Protein AF-A0A3N5ZAN4-F1 (afdb_monomer)

Foldseek 3Di:
DDAFDDDADPPPVRNVCRVVVVDDTGDDDLVNLLQVQVCLLVLQFGKDDDDDQFDADPVRDTPDGDDIDGPDGRDHSVVSVVQLVVQLCCCVPRDLVVLCPCLCVDPQSVQKRKGWDWDKDADPVDPQWIKTKIWIKIDGPPDGDIGTGIFIDIDGNDDDDGRSNVVVVVSRVVRVVVVVVVVVVVVVVVVVVVVVPDDD

Solvent-accessible surface area (backbone atoms only — not comparable to full-atom values): 11238 Å² total; per-residue (Å²): 131,78,70,62,41,82,74,85,55,92,49,71,67,58,37,50,25,51,77,71,68,71,57,90,70,65,40,77,35,53,70,57,40,17,48,56,29,38,12,37,80,47,46,10,30,32,64,63,90,76,90,67,63,64,42,61,49,98,87,67,48,76,77,43,70,62,71,96,43,73,77,46,68,85,45,53,48,69,59,14,53,52,50,46,52,54,19,27,41,24,32,73,75,38,90,43,21,76,56,50,59,63,29,80,74,34,90,58,50,47,51,41,52,53,26,33,50,76,47,76,48,72,46,87,90,43,84,60,29,31,40,30,33,22,30,20,34,38,31,39,72,92,57,89,53,73,46,53,41,42,33,77,34,81,28,51,91,56,85,71,88,49,19,49,48,55,46,48,51,51,52,45,54,53,51,48,55,52,54,52,52,53,50,52,52,52,51,55,52,53,54,54,52,58,66,74,65,62,80,132

Radius of gyration: 20.9 Å; Cα contacts (8 Å, |Δi|>4): 290; chains: 1; bounding box: 50×39×76 Å

Sequence (200 aa):
MTSSCFSSTDKTFQLAEAASGFNRETTITPMHGALISAAIVNKGGLVEPTVIQQIRDEKGKIVYRNEPKVIGHVVTEDTSRALYTMMRATVSSGTSRKAFRGANRDKILSQLDIGSKTGSIGSRKIRNVRYDWFVGFAEEKNGDEKLAVSVVVAHEKFIGKKAGLYARDAIKQYFQHHFDQKQVEMQTRNISKRKNQKPV

Secondary structure (DSSP, 8-state):
-PPPB----SSHHHHHHHHHT-SSS-B--HHHHHHHHHHHHTTTEEEPP----EEE-TTS-EEEE----EEEESS-HHHHHHHHHHHHHHHHTSTTTTTTTTGGGSTTGGGEEEEEEEEEEE-SSSTT-EEEEEEEEEEETTSS-EEEEEEEEEE-SS--S-HHHHHHHHHHHHHHHHHHHHHHHHHHHHHHHHHTT---

pLDDT: mean 91.79, std 9.38, range [46.88, 98.75]

Mean predicted aligned error: 6.01 Å

Structure (mmCIF, N/CA/C/O backbone):
data_AF-A0A3N5ZAN4-F1
#
_entry.id   AF-A0A3N5ZAN4-F1
#
loop_
_atom_site.group_PDB
_atom_site.id
_atom_site.type_symbol
_atom_site.label_atom_id
_atom_site.label_alt_id
_atom_site.label_comp_id
_atom_site.label_asym_id
_atom_site.label_entity_id
_atom_site.label_seq_id
_atom_site.pdbx_PDB_ins_code
_atom_site.Cartn_x
_atom_site.Cartn_y
_atom_site.Cartn_z
_atom_site.occupancy
_atom_site.B_iso_or_equiv
_atom_site.auth_seq_id
_atom_site.auth_comp_id
_atom_site.auth_asym_id
_atom_site.auth_atom_id
_atom_site.pdbx_PDB_model_num
ATOM 1 N N . MET A 1 1 ? -8.386 12.433 -14.330 1.00 46.88 1 MET A N 1
ATOM 2 C CA . MET A 1 1 ? -7.510 11.325 -13.888 1.00 46.88 1 MET A CA 1
ATOM 3 C C . MET A 1 1 ? -7.400 10.342 -15.034 1.00 46.88 1 MET A C 1
ATOM 5 O O . MET A 1 1 ? -8.431 10.000 -15.594 1.00 46.88 1 MET A O 1
ATOM 9 N N . THR A 1 2 ? -6.199 9.928 -15.423 1.00 60.28 2 THR A N 1
ATOM 10 C CA . THR A 1 2 ? -6.034 8.857 -16.417 1.00 60.28 2 THR A CA 1
ATOM 11 C C . THR A 1 2 ? -6.470 7.540 -15.781 1.00 60.28 2 THR A C 1
ATOM 13 O O . THR A 1 2 ? -6.075 7.259 -14.650 1.00 60.28 2 THR A O 1
ATOM 16 N N . SER A 1 3 ? -7.308 6.759 -16.456 1.00 83.62 3 SER A N 1
ATOM 17 C CA . SER A 1 3 ? -7.748 5.450 -15.972 1.00 83.62 3 SER A CA 1
ATOM 18 C C . SER A 1 3 ? -6.591 4.445 -15.956 1.00 83.62 3 SER A C 1
ATOM 20 O O . SER A 1 3 ? -5.563 4.623 -16.621 1.00 83.62 3 SER A O 1
ATOM 22 N N . SER A 1 4 ? -6.755 3.378 -15.170 1.00 87.00 4 SER A N 1
ATOM 23 C CA . SER A 1 4 ? -5.886 2.213 -15.329 1.00 87.00 4 SER A CA 1
ATOM 24 C C . SER A 1 4 ? -6.258 1.499 -16.624 1.00 87.00 4 SER A C 1
ATOM 26 O O . SER A 1 4 ? -7.443 1.357 -16.918 1.00 87.00 4 SER A O 1
ATOM 28 N N . CYS A 1 5 ? -5.262 1.058 -17.375 1.00 86.88 5 CYS A N 1
ATOM 29 C CA . CYS A 1 5 ? -5.428 0.357 -18.637 1.00 86.88 5 CYS A CA 1
ATOM 30 C C . CYS A 1 5 ? -4.433 -0.797 -18.676 1.00 86.88 5 CYS A C 1
ATOM 32 O O . CYS A 1 5 ? -3.278 -0.632 -18.283 1.00 86.88 5 CYS A O 1
ATOM 34 N N . PHE A 1 6 ? -4.877 -1.956 -19.144 1.00 84.88 6 PHE A N 1
ATOM 35 C CA . PHE A 1 6 ? -4.024 -3.105 -19.391 1.00 84.88 6 PHE A CA 1
ATOM 36 C C . PHE A 1 6 ? -4.337 -3.641 -20.784 1.00 84.88 6 PHE A C 1
ATOM 38 O O . PHE A 1 6 ? -5.481 -3.984 -21.074 1.00 84.88 6 PHE A O 1
ATOM 45 N N . SER A 1 7 ? -3.318 -3.696 -21.633 1.00 77.81 7 SER A N 1
ATOM 46 C CA . SER A 1 7 ? -3.331 -4.388 -22.916 1.00 77.81 7 SER A CA 1
ATOM 47 C C . SER A 1 7 ? -2.294 -5.502 -22.857 1.00 77.81 7 SER A C 1
ATOM 49 O O . SER A 1 7 ? -1.180 -5.315 -22.360 1.00 77.81 7 SER A O 1
ATOM 51 N N . SER A 1 8 ? -2.664 -6.675 -23.354 1.00 71.69 8 SER A N 1
ATOM 52 C CA . SER A 1 8 ? -1.751 -7.799 -23.531 1.00 71.69 8 SER A CA 1
ATOM 53 C C . SER A 1 8 ? -1.768 -8.253 -24.980 1.00 71.69 8 SER A C 1
ATOM 55 O O . SER A 1 8 ? -2.764 -8.090 -25.683 1.00 71.69 8 SER A O 1
ATOM 57 N N . THR A 1 9 ? -0.659 -8.841 -25.415 1.00 75.56 9 THR A N 1
ATOM 58 C CA . THR A 1 9 ? -0.537 -9.488 -26.721 1.00 75.56 9 THR A CA 1
ATOM 59 C C . THR A 1 9 ? -0.007 -10.905 -26.525 1.00 75.56 9 THR A C 1
ATOM 61 O O . THR A 1 9 ? 0.665 -11.183 -25.529 1.00 75.56 9 THR A O 1
ATOM 64 N N . ASP A 1 10 ? -0.249 -11.784 -27.497 1.00 78.50 10 ASP A N 1
ATOM 65 C CA . ASP A 1 10 ? 0.221 -13.176 -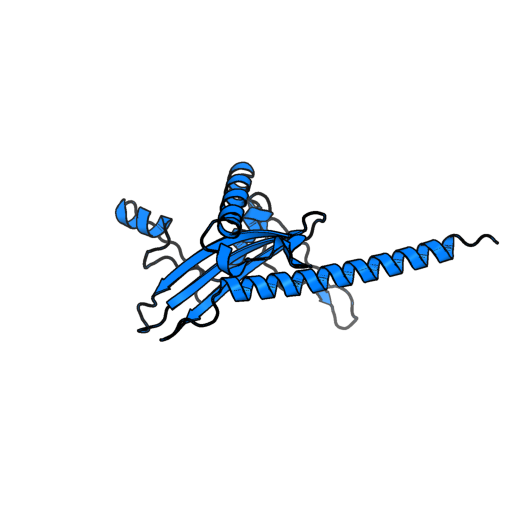27.449 1.00 78.50 10 ASP A CA 1
ATOM 66 C C . ASP A 1 10 ? 1.710 -13.324 -27.808 1.00 78.50 10 ASP A C 1
ATOM 68 O O . ASP A 1 10 ? 2.259 -14.426 -27.832 1.00 78.50 10 ASP A O 1
ATOM 72 N N . LYS A 1 11 ? 2.409 -12.215 -28.088 1.00 86.38 11 LYS A N 1
ATOM 73 C CA . LYS A 1 11 ? 3.847 -12.248 -28.366 1.00 86.38 11 LYS A CA 1
ATOM 74 C C . LYS A 1 11 ? 4.610 -12.405 -27.056 1.00 86.38 11 LYS A C 1
ATOM 76 O O . LYS A 1 11 ? 4.574 -11.521 -26.202 1.00 86.38 11 LYS A O 1
ATOM 81 N N . THR A 1 12 ? 5.401 -13.472 -26.949 1.00 87.31 12 THR A N 1
ATOM 82 C CA . THR A 1 12 ? 6.128 -13.872 -25.729 1.00 87.31 12 THR A CA 1
ATOM 83 C C . THR A 1 12 ? 6.895 -12.731 -25.054 1.00 87.31 12 THR A C 1
ATOM 85 O O . THR A 1 12 ? 6.848 -12.589 -23.835 1.00 87.31 12 THR A O 1
ATOM 88 N N . PHE A 1 13 ? 7.574 -11.879 -25.832 1.00 87.19 13 PHE A N 1
ATOM 89 C CA . PHE A 1 13 ? 8.331 -10.750 -25.283 1.00 87.19 13 PHE A CA 1
ATOM 90 C C . PHE A 1 13 ? 7.429 -9.666 -24.674 1.00 87.19 13 PHE A C 1
ATOM 92 O O . PHE A 1 13 ? 7.677 -9.211 -23.562 1.00 87.19 13 PHE A O 1
ATOM 99 N N . GLN A 1 14 ? 6.355 -9.286 -25.367 1.00 85.50 14 GLN A N 1
ATOM 100 C CA . GLN A 1 14 ? 5.418 -8.266 -24.885 1.00 85.50 14 GLN A CA 1
ATOM 101 C C . GLN A 1 14 ? 4.642 -8.762 -23.661 1.00 85.50 14 GLN A C 1
ATOM 103 O O . GLN A 1 14 ? 4.403 -7.994 -22.729 1.00 85.50 14 GLN A O 1
ATOM 108 N N . LEU A 1 15 ? 4.331 -10.060 -23.613 1.00 87.38 15 LEU A N 1
ATOM 109 C CA . LEU A 1 15 ? 3.763 -10.696 -22.430 1.00 87.38 15 LEU A CA 1
ATOM 110 C C . LEU A 1 15 ? 4.713 -10.605 -21.223 1.00 87.38 15 LEU A C 1
ATOM 112 O O . LEU A 1 15 ? 4.275 -10.271 -20.124 1.00 87.38 15 LEU A O 1
ATOM 116 N N . ALA A 1 16 ? 6.017 -10.826 -21.418 1.00 88.50 16 ALA A N 1
ATOM 117 C CA . ALA A 1 16 ? 7.017 -10.672 -20.359 1.00 88.50 16 ALA A CA 1
ATOM 118 C C . ALA A 1 16 ? 7.175 -9.207 -19.895 1.00 88.50 16 ALA A C 1
ATOM 120 O O . ALA A 1 16 ? 7.286 -8.937 -18.693 1.00 88.50 16 ALA A O 1
ATOM 121 N N . GLU A 1 17 ? 7.136 -8.240 -20.819 1.00 89.56 17 GLU A N 1
ATOM 122 C CA . GLU A 1 17 ? 7.118 -6.811 -20.472 1.00 89.56 17 GLU A CA 1
ATOM 123 C C . GLU A 1 17 ? 5.868 -6.453 -19.652 1.00 89.56 17 GLU A C 1
ATOM 125 O O . GLU A 1 17 ? 5.965 -5.727 -18.661 1.00 89.56 17 GLU A O 1
ATOM 130 N N . ALA A 1 18 ? 4.702 -6.991 -20.021 1.00 87.12 18 ALA A N 1
ATOM 131 C CA . ALA A 1 18 ? 3.458 -6.785 -19.288 1.00 87.12 18 ALA A CA 1
ATOM 132 C C . ALA A 1 18 ? 3.470 -7.421 -17.897 1.00 87.12 18 ALA A C 1
ATOM 134 O O . ALA A 1 18 ? 3.143 -6.746 -16.922 1.00 87.12 18 ALA A O 1
ATOM 135 N N . ALA A 1 19 ? 3.930 -8.666 -17.778 1.00 86.69 19 ALA A N 1
ATOM 136 C CA . ALA A 1 19 ? 4.026 -9.367 -16.500 1.00 86.69 19 ALA A CA 1
ATOM 137 C C . ALA A 1 19 ? 4.980 -8.674 -15.512 1.00 86.69 19 ALA A C 1
ATOM 139 O O . ALA A 1 19 ? 4.744 -8.665 -14.305 1.00 86.69 19 ALA A O 1
ATOM 140 N N . SER A 1 20 ? 6.058 -8.069 -16.016 1.00 87.44 20 SER A N 1
ATOM 141 C CA . SER A 1 20 ? 7.029 -7.346 -15.188 1.00 87.44 20 SER A CA 1
ATOM 142 C C . SER A 1 20 ? 6.657 -5.880 -14.927 1.00 87.44 20 SER A C 1
ATOM 144 O O . SER A 1 20 ? 7.299 -5.220 -14.107 1.00 87.44 20 SER A O 1
ATOM 146 N N . GLY A 1 21 ? 5.628 -5.360 -15.607 1.00 85.94 21 GLY A N 1
ATOM 147 C CA . GLY A 1 21 ? 5.249 -3.947 -15.579 1.00 85.94 21 GLY A CA 1
ATOM 148 C C . GLY A 1 21 ? 6.234 -3.022 -16.308 1.00 85.94 21 GLY A C 1
ATOM 149 O O . GLY A 1 21 ? 6.100 -1.801 -16.226 1.00 85.94 21 GLY A O 1
ATOM 150 N N . PHE A 1 22 ? 7.214 -3.572 -17.033 1.00 85.69 22 PHE A N 1
ATOM 151 C CA . PHE A 1 22 ? 8.203 -2.823 -17.815 1.00 85.69 22 PHE A CA 1
ATOM 152 C C . PHE A 1 22 ? 7.760 -2.588 -19.266 1.00 85.69 22 PHE A C 1
ATOM 154 O O . PHE A 1 22 ? 8.579 -2.598 -20.180 1.00 85.69 22 PHE A O 1
ATOM 161 N N . ASN A 1 23 ? 6.475 -2.318 -19.492 1.00 83.50 23 ASN A N 1
ATOM 162 C CA . ASN A 1 23 ? 5.950 -2.026 -20.826 1.00 83.50 23 ASN A CA 1
ATOM 163 C C . ASN A 1 23 ? 5.665 -0.524 -21.034 1.00 83.50 23 ASN A C 1
ATOM 165 O O . ASN A 1 23 ? 6.188 0.355 -20.335 1.00 83.50 23 ASN A O 1
ATOM 169 N N . ARG A 1 24 ? 4.923 -0.199 -22.098 1.00 77.56 24 ARG A N 1
ATOM 170 C CA . ARG A 1 24 ? 4.581 1.185 -22.468 1.00 77.56 24 ARG A CA 1
ATOM 171 C C . ARG A 1 24 ? 3.090 1.498 -22.415 1.00 77.56 24 ARG A C 1
ATOM 173 O O . ARG A 1 24 ? 2.732 2.665 -22.529 1.00 77.56 24 ARG A O 1
ATOM 180 N N . GLU A 1 25 ? 2.262 0.474 -22.294 1.00 82.56 25 GLU A N 1
ATOM 181 C CA . GLU A 1 25 ? 0.827 0.555 -22.560 1.00 82.56 25 GLU A CA 1
ATOM 182 C C . GLU A 1 25 ? 0.012 0.401 -21.279 1.00 82.56 25 GLU A C 1
ATOM 184 O O . GLU A 1 25 ? -1.055 0.997 -21.149 1.00 82.56 25 GLU A O 1
ATOM 189 N N . THR A 1 26 ? 0.542 -0.334 -20.297 1.00 86.44 26 THR A N 1
ATOM 190 C CA . THR A 1 26 ? -0.115 -0.501 -19.010 1.0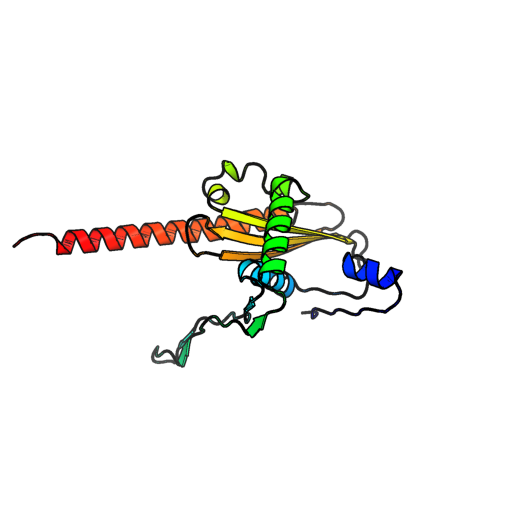0 86.44 26 THR A CA 1
ATOM 191 C C . THR A 1 26 ? -0.002 0.775 -18.190 1.00 86.44 26 THR A C 1
ATOM 193 O O . THR A 1 26 ? 1.089 1.248 -17.864 1.00 86.44 26 THR A O 1
ATOM 196 N N . THR A 1 27 ? -1.152 1.314 -17.807 1.00 89.56 27 THR A N 1
ATOM 197 C CA . THR A 1 27 ? -1.266 2.419 -16.857 1.00 89.56 27 THR A CA 1
ATOM 198 C C . THR A 1 27 ? -1.969 1.935 -15.602 1.00 89.56 27 THR A C 1
ATOM 200 O O . THR A 1 27 ? -2.909 1.144 -15.659 1.00 89.56 27 THR A O 1
ATOM 203 N N . ILE A 1 28 ? -1.541 2.434 -14.445 1.00 92.06 28 ILE A N 1
ATOM 204 C CA . ILE A 1 28 ? -2.181 2.140 -13.165 1.00 92.06 28 ILE A CA 1
ATOM 205 C C . ILE A 1 28 ? -2.329 3.422 -12.352 1.00 92.06 28 ILE A C 1
ATOM 207 O O . ILE A 1 28 ? -1.417 4.249 -12.297 1.00 92.06 28 ILE A O 1
ATOM 211 N N . THR A 1 29 ? -3.491 3.606 -11.729 1.00 94.56 29 THR A N 1
ATOM 212 C CA . THR A 1 29 ? -3.703 4.698 -10.772 1.00 94.56 29 THR A CA 1
ATOM 213 C C . THR A 1 29 ? -3.261 4.269 -9.373 1.00 94.56 29 THR A C 1
ATOM 215 O O . THR A 1 29 ? -3.370 3.088 -9.035 1.00 94.56 29 THR A O 1
ATOM 218 N N . PRO A 1 30 ? -2.833 5.200 -8.500 1.00 95.12 30 PRO A N 1
ATOM 219 C CA . PRO A 1 30 ? -2.558 4.866 -7.103 1.00 95.12 30 PRO A CA 1
ATOM 220 C C . PRO A 1 30 ? -3.754 4.218 -6.395 1.00 95.12 30 PRO A C 1
ATOM 222 O O . PRO A 1 30 ? -3.577 3.275 -5.633 1.00 95.12 30 PRO A O 1
ATOM 225 N N . MET A 1 31 ? -4.979 4.652 -6.704 1.00 94.94 31 MET A N 1
ATOM 226 C CA . MET A 1 31 ? -6.191 4.029 -6.166 1.00 94.94 31 MET A CA 1
ATOM 227 C C . MET A 1 31 ? -6.303 2.550 -6.563 1.00 94.94 31 MET A C 1
ATOM 229 O O . MET A 1 31 ? -6.575 1.712 -5.711 1.00 94.94 31 MET A O 1
ATOM 233 N N . HIS A 1 32 ? -6.032 2.205 -7.826 1.00 95.25 32 HIS A N 1
ATOM 234 C CA . HIS A 1 32 ? -6.037 0.809 -8.265 1.00 95.25 32 HIS A CA 1
ATOM 235 C C . HIS A 1 32 ? -4.905 0.003 -7.605 1.00 95.25 32 HIS A C 1
ATOM 237 O O . HIS A 1 32 ? -5.134 -1.113 -7.153 1.00 95.25 32 HIS A O 1
ATOM 243 N N . GLY A 1 33 ? -3.712 0.584 -7.439 1.00 96.38 33 GLY A N 1
ATOM 244 C CA . GLY A 1 33 ? -2.636 -0.041 -6.659 1.00 96.38 33 GLY A CA 1
ATOM 245 C C . GLY A 1 33 ? -3.062 -0.371 -5.220 1.00 96.38 33 GLY A C 1
ATOM 246 O O . GLY A 1 33 ? -2.830 -1.481 -4.736 1.00 96.38 33 GLY A O 1
ATOM 247 N N . ALA A 1 34 ? -3.751 0.559 -4.552 1.00 97.00 34 ALA A N 1
ATOM 248 C CA . ALA A 1 34 ? -4.293 0.328 -3.216 1.00 97.00 34 ALA A CA 1
ATOM 249 C C . ALA A 1 34 ? -5.355 -0.785 -3.215 1.00 97.00 34 ALA A C 1
ATOM 251 O O . ALA A 1 34 ? -5.311 -1.647 -2.342 1.00 97.00 34 ALA A O 1
ATOM 252 N N . LEU A 1 35 ? -6.240 -0.835 -4.217 1.00 96.31 35 LEU A N 1
ATOM 253 C CA . LEU A 1 35 ? -7.234 -1.907 -4.366 1.00 96.31 35 LEU A CA 1
ATOM 254 C C . LEU A 1 35 ? -6.598 -3.292 -4.550 1.00 96.31 35 LEU A C 1
ATOM 256 O O . LEU A 1 35 ? -7.081 -4.255 -3.962 1.00 96.31 35 LEU A O 1
ATOM 260 N N . ILE A 1 36 ? -5.489 -3.397 -5.293 1.00 96.50 36 ILE A N 1
ATOM 261 C CA . ILE A 1 36 ? -4.734 -4.657 -5.421 1.00 96.50 36 ILE A CA 1
ATOM 262 C C . ILE A 1 36 ? -4.234 -5.120 -4.048 1.00 96.50 36 ILE A C 1
ATOM 264 O O . ILE A 1 36 ? -4.407 -6.280 -3.683 1.00 96.50 36 ILE A O 1
ATOM 268 N N . SER A 1 37 ? -3.648 -4.215 -3.258 1.00 97.69 37 SER A N 1
ATOM 269 C CA . SER A 1 37 ? -3.193 -4.559 -1.901 1.00 97.69 37 SER A CA 1
ATOM 270 C C . SER A 1 37 ? -4.354 -4.882 -0.961 1.00 97.69 37 SER A C 1
ATOM 272 O O . SER A 1 37 ? -4.237 -5.801 -0.154 1.00 97.69 37 SER A O 1
ATOM 274 N N . ALA A 1 38 ? -5.478 -4.170 -1.090 1.00 97.25 38 ALA A N 1
ATOM 275 C CA . ALA A 1 38 ? -6.695 -4.431 -0.329 1.00 97.25 38 ALA A CA 1
ATOM 276 C C . ALA A 1 38 ? -7.235 -5.839 -0.610 1.00 97.25 38 ALA A C 1
ATOM 278 O O . ALA A 1 38 ? -7.556 -6.561 0.327 1.00 97.25 38 ALA A O 1
ATOM 279 N N . ALA A 1 39 ? -7.257 -6.268 -1.877 1.00 97.38 39 ALA A N 1
ATOM 280 C CA . ALA A 1 39 ? -7.668 -7.623 -2.234 1.00 97.38 39 ALA A CA 1
ATOM 281 C C . ALA A 1 39 ? -6.784 -8.689 -1.569 1.00 97.38 39 ALA A C 1
ATOM 283 O O . ALA A 1 39 ? -7.294 -9.704 -1.107 1.00 97.38 39 ALA A O 1
ATOM 284 N N . ILE A 1 40 ? -5.477 -8.439 -1.445 1.00 97.75 40 ILE A N 1
ATOM 285 C CA . ILE A 1 40 ? -4.535 -9.384 -0.829 1.00 97.75 40 ILE A CA 1
ATOM 286 C C . ILE A 1 40 ? -4.801 -9.562 0.676 1.00 97.75 40 ILE A C 1
ATOM 288 O O . ILE 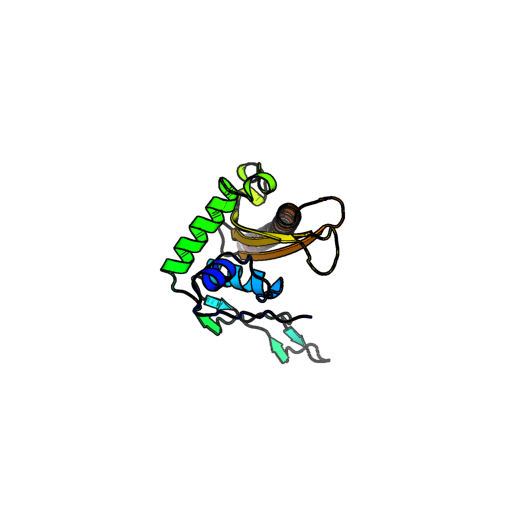A 1 40 ? -4.827 -10.694 1.166 1.00 97.75 40 ILE A O 1
ATOM 292 N N . VAL A 1 41 ? -5.046 -8.473 1.414 1.00 96.75 41 VAL A N 1
ATOM 293 C CA . VAL A 1 41 ? -5.390 -8.549 2.853 1.00 96.75 41 VAL A CA 1
ATOM 294 C C . VAL A 1 41 ? -6.832 -9.002 3.108 1.00 96.75 41 VAL A C 1
ATOM 296 O O . VAL A 1 41 ? -7.156 -9.485 4.195 1.00 96.75 41 VAL A O 1
ATOM 299 N N . ASN A 1 42 ? -7.685 -8.911 2.087 1.00 96.31 42 ASN A N 1
ATOM 300 C CA . ASN A 1 42 ? -9.059 -9.411 2.086 1.00 96.31 42 ASN A CA 1
ATOM 301 C C . ASN A 1 42 ? -9.179 -10.798 1.442 1.00 96.31 42 ASN A C 1
ATOM 303 O O . ASN A 1 42 ? -10.231 -11.141 0.907 1.00 96.31 42 ASN A O 1
ATOM 307 N N . LYS A 1 43 ? -8.114 -11.611 1.500 1.00 96.81 43 LYS A N 1
ATOM 308 C CA . LYS A 1 43 ? -8.132 -13.029 1.092 1.00 96.81 43 LYS A CA 1
ATOM 309 C C . LYS A 1 43 ? -8.563 -13.256 -0.368 1.00 96.81 43 LYS A C 1
ATOM 311 O O . LYS A 1 43 ? -9.171 -14.269 -0.693 1.00 96.81 43 LYS A O 1
ATOM 316 N N . GLY A 1 44 ? -8.244 -12.314 -1.249 1.00 96.94 44 GLY A N 1
ATOM 317 C CA . GLY A 1 44 ? -8.613 -12.315 -2.665 1.00 96.94 44 GLY A CA 1
ATOM 318 C C . GLY A 1 44 ? -9.907 -11.561 -2.983 1.00 96.94 44 GLY A C 1
ATOM 319 O O . GLY A 1 44 ? -10.216 -11.371 -4.162 1.00 96.94 44 GLY A O 1
ATOM 320 N N . GLY A 1 45 ? -10.642 -11.099 -1.968 1.00 97.31 45 GLY A N 1
ATOM 321 C CA . GLY A 1 45 ? -11.876 -10.330 -2.111 1.00 97.31 45 GLY A CA 1
ATOM 322 C C . GLY A 1 45 ? -11.626 -8.870 -2.493 1.00 97.31 45 GLY A C 1
ATOM 323 O O . GLY A 1 45 ? -11.006 -8.110 -1.749 1.00 97.31 45 GLY A O 1
ATOM 324 N N . LEU A 1 46 ? -12.150 -8.447 -3.641 1.00 95.12 46 LEU A N 1
ATOM 325 C CA . LEU A 1 46 ? -12.134 -7.055 -4.076 1.00 95.12 46 LEU A CA 1
ATOM 326 C C . LEU A 1 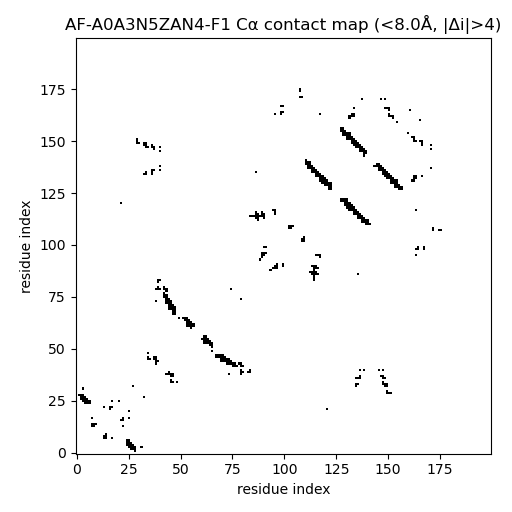46 ? -13.230 -6.273 -3.351 1.00 95.12 46 LEU A C 1
ATOM 328 O O . LEU A 1 46 ? -14.405 -6.633 -3.414 1.00 95.12 46 LEU A O 1
ATOM 332 N N . VAL A 1 47 ? -12.844 -5.187 -2.690 1.00 91.75 47 VAL A N 1
ATOM 333 C CA . VAL A 1 47 ? -13.772 -4.274 -2.013 1.00 91.75 47 VAL A CA 1
ATOM 334 C C . VAL A 1 47 ? -14.211 -3.151 -2.937 1.00 91.75 47 VAL A C 1
ATOM 336 O O . VAL A 1 47 ? -13.430 -2.673 -3.760 1.00 91.75 47 VAL A O 1
ATOM 339 N N . GLU A 1 48 ? -15.455 -2.712 -2.778 1.00 91.44 48 GLU A N 1
ATOM 340 C CA . GLU A 1 48 ? -15.948 -1.514 -3.449 1.00 91.44 48 GLU A CA 1
ATOM 341 C C . GLU A 1 48 ? -15.254 -0.262 -2.880 1.00 91.44 48 GLU A C 1
ATOM 343 O O . GLU A 1 48 ? -15.383 0.016 -1.683 1.00 91.44 48 GLU A O 1
ATOM 348 N N . PRO A 1 49 ? -14.496 0.504 -3.690 1.00 90.88 49 PRO A N 1
ATOM 349 C CA . PRO A 1 49 ? -13.903 1.749 -3.226 1.00 90.88 49 PRO A CA 1
ATOM 350 C C . PRO A 1 49 ? -14.999 2.784 -2.960 1.00 90.88 49 PRO A C 1
ATOM 352 O O . PRO A 1 49 ? -15.747 3.159 -3.859 1.00 90.88 49 PRO A O 1
ATOM 355 N N . THR A 1 50 ? -15.047 3.300 -1.736 1.00 91.25 50 THR A N 1
ATOM 356 C CA . THR A 1 50 ? -16.038 4.290 -1.302 1.00 91.25 50 THR A CA 1
ATOM 357 C C . THR A 1 50 ? -15.369 5.408 -0.514 1.00 91.25 50 THR A C 1
ATOM 359 O O . THR A 1 50 ? -14.455 5.172 0.276 1.00 91.25 50 THR A O 1
ATOM 362 N N . VAL A 1 51 ? -15.807 6.645 -0.750 1.00 93.06 51 VAL A N 1
ATOM 363 C CA . VAL A 1 51 ? -15.319 7.844 -0.041 1.00 93.06 51 VAL A CA 1
ATOM 364 C C . VAL A 1 51 ? -16.395 8.476 0.840 1.00 93.06 51 VAL A C 1
ATOM 366 O O . VAL A 1 51 ? -16.090 9.297 1.700 1.00 93.06 51 VAL A O 1
ATOM 369 N N . ILE A 1 52 ? -17.659 8.095 0.641 1.00 93.56 52 ILE A N 1
ATOM 370 C CA . ILE A 1 52 ? -18.801 8.641 1.372 1.00 93.56 52 ILE A CA 1
ATOM 371 C C . ILE A 1 52 ? -19.142 7.665 2.490 1.00 93.56 52 ILE A C 1
ATOM 373 O O . ILE A 1 52 ? -19.668 6.590 2.230 1.00 93.56 52 ILE A O 1
ATOM 377 N N . GLN A 1 53 ? -18.891 8.042 3.743 1.00 93.00 53 GLN A N 1
ATOM 378 C CA . GLN A 1 53 ? -19.293 7.220 4.888 1.00 93.00 53 GLN A CA 1
ATOM 379 C C . GLN A 1 53 ? -20.802 7.313 5.151 1.00 93.00 53 GLN A C 1
ATOM 381 O O . GLN A 1 53 ? -21.454 6.317 5.470 1.00 93.00 53 GLN A O 1
ATOM 386 N N . GLN A 1 54 ? -21.363 8.519 5.058 1.00 96.00 54 GLN A N 1
ATOM 387 C CA . GLN A 1 54 ? -22.749 8.781 5.414 1.00 96.00 54 GLN A CA 1
ATOM 388 C C . GLN A 1 54 ? -23.250 10.075 4.764 1.00 96.00 54 GLN A C 1
ATOM 390 O O . GLN A 1 54 ? -22.497 11.041 4.668 1.00 96.00 54 GLN A O 1
ATOM 395 N N . ILE A 1 55 ? -24.530 10.121 4.392 1.00 95.88 55 ILE A N 1
ATOM 396 C CA . ILE A 1 55 ? -25.231 11.348 3.991 1.00 95.88 55 ILE A CA 1
ATOM 397 C C . ILE A 1 55 ? -26.332 11.623 5.016 1.00 95.88 55 ILE A C 1
ATOM 399 O O . ILE A 1 55 ? -27.036 10.703 5.454 1.00 95.88 55 ILE A O 1
ATOM 403 N N . ARG A 1 56 ? -26.459 12.887 5.424 1.00 97.69 56 ARG A N 1
ATOM 404 C CA . ARG A 1 56 ? -27.532 13.375 6.295 1.00 97.69 56 ARG A CA 1
ATOM 405 C C . ARG A 1 56 ? -28.374 14.407 5.555 1.00 97.69 56 ARG A C 1
ATOM 407 O O . ARG A 1 56 ? -27.823 15.164 4.762 1.00 97.69 56 ARG A O 1
ATOM 414 N N . ASP A 1 57 ? -29.675 14.421 5.820 1.00 96.56 57 ASP A N 1
ATOM 415 C CA . ASP A 1 57 ? -30.554 15.504 5.379 1.00 96.56 57 ASP A CA 1
ATOM 416 C C . ASP A 1 57 ? -30.395 16.759 6.261 1.00 96.56 57 ASP A C 1
ATOM 418 O O . ASP A 1 57 ? -29.660 16.760 7.254 1.00 96.56 57 ASP A O 1
ATOM 422 N N . GLU A 1 58 ? -31.111 17.830 5.913 1.00 96.81 58 GLU A N 1
ATOM 423 C CA . GLU A 1 58 ? -31.109 19.109 6.642 1.00 96.81 58 GLU A CA 1
ATOM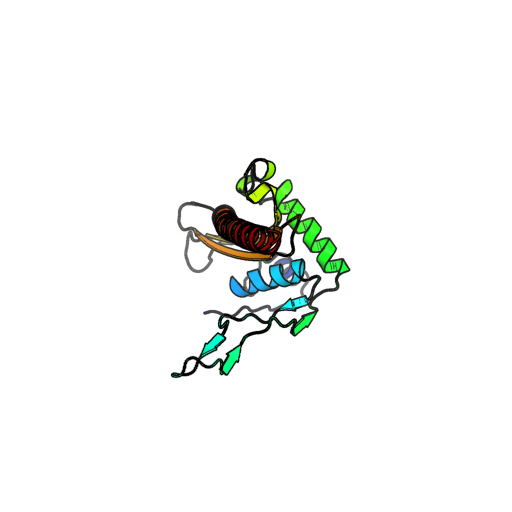 424 C C . GLU A 1 58 ? -31.565 18.979 8.106 1.00 96.81 58 GLU A C 1
ATOM 426 O O . GLU A 1 58 ? -31.226 19.811 8.944 1.00 96.81 58 GLU A O 1
ATOM 431 N N . LYS A 1 59 ? -32.307 17.916 8.437 1.00 96.00 59 LYS A N 1
ATOM 432 C CA . LYS A 1 59 ? -32.789 17.612 9.791 1.00 96.00 59 LYS A CA 1
ATOM 433 C C . LYS A 1 59 ? -31.822 16.704 10.559 1.00 96.00 59 LYS A C 1
ATOM 435 O O . LYS A 1 59 ? -32.125 16.274 11.670 1.00 96.00 59 LYS A O 1
ATOM 440 N N . GLY A 1 60 ? -30.664 16.383 9.978 1.00 95.06 60 GLY A N 1
ATOM 441 C CA . GLY A 1 60 ? -29.646 15.512 10.561 1.00 95.06 60 GLY A CA 1
ATOM 442 C C . GLY A 1 60 ? -29.953 14.013 10.456 1.00 95.06 60 GLY A C 1
ATOM 443 O O . GLY A 1 60 ? -29.162 13.199 10.959 1.00 95.06 60 GLY A O 1
ATOM 444 N N . LYS A 1 61 ? -31.052 13.621 9.795 1.00 96.44 61 LYS A N 1
ATOM 445 C CA . LYS A 1 61 ? -31.438 12.220 9.601 1.00 96.44 61 LYS A CA 1
ATOM 446 C C . LYS A 1 61 ? -30.523 11.571 8.573 1.00 96.44 61 LYS A C 1
ATOM 448 O O . LYS A 1 61 ? -30.191 12.145 7.543 1.00 96.44 61 LYS A O 1
ATOM 453 N N . ILE A 1 62 ? -30.123 10.339 8.859 1.00 96.56 62 ILE A N 1
ATOM 454 C CA . ILE A 1 62 ? -29.281 9.533 7.976 1.00 96.56 62 ILE A CA 1
ATOM 455 C C . ILE A 1 62 ? -30.118 9.054 6.792 1.00 96.56 62 ILE A C 1
ATOM 457 O O . ILE A 1 62 ? -31.088 8.327 6.993 1.00 96.56 62 ILE A O 1
ATOM 461 N N . VAL A 1 63 ? -29.729 9.442 5.578 1.00 96.75 63 VAL A N 1
ATOM 462 C CA . VAL A 1 63 ? -30.393 9.016 4.330 1.00 96.75 63 VAL A CA 1
ATOM 463 C C . VAL A 1 63 ? -29.560 8.016 3.532 1.00 96.75 63 VAL A C 1
ATOM 465 O O . VAL A 1 63 ? -30.094 7.274 2.719 1.00 96.75 63 VAL A O 1
ATOM 468 N N . TYR A 1 64 ? -28.258 7.952 3.807 1.00 94.12 64 TYR A N 1
ATOM 469 C CA . TYR A 1 64 ? -27.348 6.947 3.272 1.00 94.12 64 TYR A CA 1
ATOM 470 C C . TYR A 1 64 ? -26.280 6.646 4.317 1.00 94.12 64 TYR A C 1
ATOM 472 O O . TYR A 1 64 ? -25.748 7.567 4.943 1.00 94.12 64 TYR A O 1
ATOM 480 N N . ARG A 1 65 ? -25.947 5.371 4.492 1.00 94.50 65 ARG A N 1
ATOM 481 C CA . ARG A 1 65 ? -24.804 4.905 5.277 1.00 94.50 65 ARG A CA 1
ATOM 482 C C . ARG A 1 65 ? -24.091 3.854 4.447 1.00 94.50 65 ARG A C 1
ATOM 484 O O . ARG A 1 65 ? -24.722 2.918 3.973 1.00 94.50 65 ARG A O 1
ATOM 491 N N . ASN A 1 66 ? -22.791 4.026 4.282 1.00 91.81 66 ASN A N 1
ATOM 492 C CA . ASN A 1 66 ? -21.981 3.072 3.555 1.00 91.81 66 ASN A CA 1
ATOM 493 C C . ASN A 1 66 ? -21.688 1.842 4.416 1.00 91.81 66 ASN A C 1
ATOM 495 O O . ASN A 1 66 ? -21.196 1.975 5.539 1.00 91.81 66 ASN A O 1
ATOM 499 N N . GLU A 1 67 ? -21.913 0.665 3.843 1.00 89.50 67 GLU A N 1
ATOM 500 C CA . GLU A 1 67 ? -21.518 -0.622 4.407 1.00 89.50 67 GLU A CA 1
ATOM 501 C C . GLU A 1 67 ? -20.444 -1.240 3.501 1.00 89.50 67 GLU A C 1
ATOM 503 O O . GLU A 1 67 ? -20.681 -1.380 2.299 1.00 89.50 67 GLU A O 1
ATOM 508 N N . PRO A 1 68 ? -19.244 -1.566 4.020 1.00 86.19 68 PRO A N 1
ATOM 509 C CA . PRO A 1 68 ? -18.192 -2.176 3.214 1.00 86.19 68 PRO A CA 1
ATOM 510 C C . PRO A 1 68 ? -18.681 -3.456 2.533 1.00 86.19 68 PRO A C 1
ATOM 512 O O . PRO A 1 68 ? -19.142 -4.385 3.196 1.00 86.19 68 PRO A O 1
ATOM 515 N N . LYS A 1 69 ? -18.547 -3.516 1.207 1.00 89.75 69 LYS A N 1
ATOM 516 C CA . LYS A 1 69 ? -19.010 -4.644 0.399 1.00 89.75 69 LYS A CA 1
ATOM 517 C C . LYS A 1 69 ? -17.867 -5.245 -0.406 1.00 89.75 69 LYS A C 1
ATOM 519 O O . LYS A 1 69 ? -17.119 -4.535 -1.081 1.00 89.75 69 LYS A O 1
ATOM 524 N N . VAL A 1 70 ? -17.766 -6.572 -0.364 1.00 93.00 70 VAL A N 1
ATOM 525 C CA . VAL A 1 70 ? -16.939 -7.340 -1.299 1.00 93.00 70 VAL A CA 1
ATOM 526 C C . VAL A 1 70 ? -17.734 -7.515 -2.590 1.00 93.00 70 VAL A C 1
ATOM 528 O O . VAL A 1 70 ? -18.836 -8.061 -2.578 1.00 93.00 70 VAL A O 1
ATOM 531 N N . ILE A 1 71 ? -17.187 -7.025 -3.699 1.00 93.31 71 ILE A N 1
ATOM 532 C CA . ILE A 1 71 ? -17.840 -7.015 -5.018 1.00 93.31 71 ILE A CA 1
ATOM 533 C C . ILE A 1 71 ? -17.408 -8.178 -5.916 1.00 93.31 71 ILE A C 1
ATOM 535 O O . ILE A 1 71 ? -17.989 -8.383 -6.976 1.00 93.31 71 ILE A O 1
ATOM 539 N N . GLY A 1 72 ? -16.417 -8.964 -5.494 1.00 93.81 72 GLY A N 1
ATOM 540 C CA . GLY A 1 72 ? -15.982 -10.173 -6.191 1.00 93.81 72 GLY A CA 1
ATOM 541 C C . GLY A 1 72 ? -14.689 -10.740 -5.613 1.00 93.81 72 GLY A C 1
ATOM 542 O O . GLY A 1 72 ? -14.082 -10.127 -4.740 1.00 93.81 72 GLY A O 1
ATOM 543 N N . HIS A 1 73 ? -14.254 -11.896 -6.116 1.00 95.38 73 HIS A N 1
ATOM 544 C CA . HIS A 1 73 ? -12.935 -12.463 -5.821 1.00 95.38 73 HIS A CA 1
ATOM 545 C C . HIS A 1 73 ? -12.068 -12.412 -7.077 1.00 95.38 73 HIS A C 1
ATOM 547 O O . HIS A 1 73 ? -12.450 -12.951 -8.112 1.00 95.38 73 HIS A O 1
ATOM 553 N N . VAL A 1 74 ? -10.914 -11.748 -6.988 1.00 95.75 74 VAL A N 1
ATOM 554 C CA . VAL A 1 74 ? -9.976 -11.598 -8.119 1.00 95.75 74 VAL A CA 1
ATOM 555 C C . VAL A 1 74 ? -8.912 -12.691 -8.142 1.00 95.75 74 VAL A C 1
ATOM 557 O O . VAL A 1 74 ? -8.344 -12.978 -9.191 1.00 95.75 74 VAL A O 1
ATOM 560 N N . VAL A 1 75 ? -8.653 -13.311 -6.990 1.00 96.88 75 VAL A N 1
ATOM 561 C CA . VAL A 1 75 ? -7.780 -14.477 -6.820 1.00 96.88 75 VAL A CA 1
ATOM 562 C C . VAL A 1 75 ? -8.343 -15.381 -5.723 1.00 96.88 75 VAL A C 1
ATOM 564 O O . VAL A 1 75 ? -9.187 -14.956 -4.933 1.00 96.88 75 VAL A O 1
ATOM 567 N N . THR A 1 76 ? -7.869 -16.624 -5.657 1.00 98.00 76 THR A N 1
ATOM 568 C CA . THR A 1 76 ? -8.209 -17.543 -4.562 1.00 98.00 76 THR A CA 1
ATOM 569 C C . THR A 1 76 ? -7.555 -17.109 -3.246 1.00 98.00 76 THR A C 1
ATOM 571 O O . THR A 1 76 ? -6.542 -16.400 -3.247 1.00 98.00 76 THR A O 1
ATOM 574 N N . GLU A 1 77 ? -8.084 -17.583 -2.115 1.00 97.69 77 GLU A N 1
ATOM 575 C CA . GLU A 1 77 ? -7.475 -17.342 -0.799 1.00 97.69 77 GLU A CA 1
ATOM 576 C C . GLU A 1 77 ? -6.039 -17.895 -0.725 1.00 97.69 77 GLU A C 1
ATOM 578 O O . GLU A 1 77 ? -5.156 -17.235 -0.176 1.00 97.69 77 GLU A O 1
ATOM 583 N N . ASP A 1 78 ? -5.767 -19.049 -1.345 1.00 98.31 78 ASP A N 1
ATOM 584 C CA . ASP A 1 78 ? -4.424 -19.641 -1.411 1.00 98.31 78 ASP A CA 1
ATOM 585 C C . ASP A 1 78 ? -3.435 -18.752 -2.163 1.00 98.31 78 ASP A C 1
ATOM 587 O O . ASP A 1 78 ? -2.344 -18.458 -1.662 1.00 98.31 78 ASP A O 1
ATOM 591 N N . THR A 1 79 ? -3.829 -18.263 -3.341 1.00 98.19 79 THR A N 1
ATOM 592 C CA . THR A 1 79 ? -3.023 -17.309 -4.109 1.00 98.19 79 THR A CA 1
ATOM 593 C C . THR A 1 79 ? -2.810 -16.020 -3.316 1.00 98.19 79 THR A C 1
ATOM 595 O O . THR A 1 79 ? -1.688 -15.513 -3.255 1.00 98.19 79 THR A O 1
ATOM 598 N N . SER A 1 80 ? -3.851 -15.513 -2.652 1.00 97.94 80 SER A N 1
ATOM 599 C CA . SER A 1 80 ? -3.771 -14.318 -1.808 1.00 97.94 80 SER A CA 1
ATOM 600 C C . SER A 1 80 ? -2.780 -14.495 -0.656 1.00 97.94 80 SER A C 1
ATOM 602 O O . SER A 1 80 ? -1.949 -13.624 -0.410 1.00 97.94 80 SER A O 1
ATOM 604 N N . ARG A 1 81 ? -2.802 -15.648 0.019 1.00 98.38 81 ARG A N 1
ATOM 605 C CA . ARG A 1 81 ? -1.889 -15.998 1.116 1.00 98.38 81 ARG A CA 1
ATOM 606 C C . ARG A 1 81 ? -0.436 -16.136 0.652 1.00 98.38 81 ARG A C 1
ATOM 608 O O . ARG A 1 81 ? 0.485 -15.695 1.351 1.00 98.38 81 ARG A O 1
ATOM 615 N N . ALA A 1 82 ? -0.212 -16.696 -0.536 1.00 98.56 82 ALA A N 1
ATOM 616 C CA . ALA A 1 82 ? 1.116 -16.738 -1.142 1.00 98.56 82 ALA A CA 1
ATOM 617 C C . ALA A 1 82 ? 1.632 -15.318 -1.444 1.00 98.56 82 ALA A C 1
ATOM 619 O O . ALA A 1 82 ? 2.742 -14.962 -1.038 1.00 98.56 82 ALA A O 1
ATOM 620 N N . LEU A 1 83 ? 0.807 -14.473 -2.079 1.00 98.31 83 LEU A N 1
ATOM 621 C CA . LEU A 1 83 ? 1.132 -13.068 -2.363 1.00 98.31 83 LEU A CA 1
ATOM 622 C C . LEU A 1 83 ? 1.423 -12.280 -1.085 1.00 98.31 83 LEU A C 1
ATOM 624 O O . LEU A 1 83 ? 2.426 -11.572 -1.018 1.00 98.31 83 LEU A O 1
ATOM 628 N N . TYR A 1 84 ? 0.602 -12.461 -0.055 1.00 98.50 84 TYR A N 1
ATOM 629 C CA . TYR A 1 84 ? 0.783 -11.860 1.261 1.00 98.50 84 TYR A CA 1
ATOM 630 C C . TYR A 1 84 ? 2.177 -12.147 1.833 1.00 98.50 84 TYR A C 1
ATOM 632 O O . TYR A 1 84 ? 2.907 -11.238 2.239 1.00 98.50 84 TYR A O 1
ATOM 640 N N . THR A 1 85 ? 2.590 -13.415 1.789 1.00 98.50 85 THR A N 1
ATOM 641 C CA . THR A 1 85 ? 3.901 -13.861 2.278 1.00 98.50 85 THR A CA 1
ATOM 642 C C . THR A 1 85 ? 5.046 -13.246 1.471 1.00 98.50 85 THR A C 1
ATOM 644 O O . THR A 1 85 ? 5.997 -12.711 2.045 1.00 98.50 85 THR A O 1
ATOM 647 N N . MET A 1 86 ? 4.940 -13.249 0.141 1.00 98.50 86 MET A N 1
ATOM 648 C CA . MET A 1 86 ? 5.950 -12.652 -0.741 1.00 98.50 86 MET A CA 1
ATOM 649 C C . MET A 1 86 ? 6.065 -11.131 -0.558 1.00 98.50 86 MET A C 1
ATOM 651 O O . MET A 1 86 ? 7.164 -10.568 -0.555 1.00 98.50 86 MET A O 1
ATOM 655 N N . MET A 1 87 ? 4.944 -10.443 -0.348 1.00 98.62 87 MET A N 1
ATOM 656 C CA . MET A 1 87 ? 4.933 -9.008 -0.076 1.00 98.62 87 MET A CA 1
ATOM 657 C C . MET A 1 87 ? 5.585 -8.681 1.270 1.00 98.62 87 MET A C 1
ATOM 659 O O . MET A 1 87 ? 6.349 -7.717 1.357 1.00 98.62 87 MET A O 1
ATOM 663 N N . ARG A 1 88 ? 5.380 -9.501 2.309 1.00 98.50 88 ARG A N 1
ATOM 664 C CA . ARG A 1 88 ? 6.112 -9.366 3.584 1.00 98.50 88 ARG A CA 1
ATOM 665 C C . ARG A 1 88 ? 7.615 -9.587 3.411 1.00 98.50 88 ARG A C 1
ATOM 667 O O . ARG A 1 88 ? 8.408 -8.835 3.978 1.00 98.50 88 ARG A O 1
ATOM 674 N N . ALA A 1 89 ? 8.024 -10.540 2.570 1.00 98.31 89 ALA A N 1
ATOM 675 C CA . ALA A 1 89 ? 9.438 -10.756 2.247 1.00 98.31 89 ALA A CA 1
ATOM 676 C C . ALA A 1 89 ? 10.088 -9.517 1.596 1.00 98.31 89 ALA A C 1
ATOM 678 O O . ALA A 1 89 ? 11.229 -9.167 1.899 1.00 98.31 89 ALA A O 1
ATOM 679 N N . THR A 1 90 ? 9.344 -8.766 0.777 1.00 97.88 90 THR A N 1
ATOM 680 C CA . THR A 1 90 ? 9.838 -7.508 0.185 1.00 97.88 90 THR A CA 1
ATOM 681 C C . THR A 1 90 ? 10.204 -6.460 1.244 1.00 97.88 90 THR A C 1
ATOM 683 O O . THR A 1 90 ? 11.137 -5.673 1.049 1.00 97.88 90 THR A O 1
ATOM 686 N N . VAL A 1 91 ? 9.498 -6.458 2.376 1.00 98.00 91 VAL A N 1
ATOM 687 C CA . VAL A 1 91 ? 9.733 -5.554 3.508 1.00 98.00 91 VAL A CA 1
ATOM 688 C C . VAL A 1 91 ? 10.834 -6.077 4.432 1.00 98.00 91 VAL A C 1
ATOM 690 O O . VAL A 1 91 ? 11.648 -5.288 4.905 1.00 98.00 91 VAL A O 1
ATOM 693 N N . SER A 1 92 ? 10.902 -7.386 4.684 1.00 96.81 92 SER A N 1
ATOM 694 C CA . SER A 1 92 ? 11.874 -7.961 5.624 1.00 96.81 92 SER A CA 1
ATOM 695 C C . SER A 1 92 ? 13.275 -8.137 5.023 1.00 96.81 92 SER A C 1
ATOM 697 O O . SER A 1 92 ? 14.273 -7.829 5.684 1.00 96.81 92 SER A O 1
ATOM 699 N N . SER A 1 93 ? 13.366 -8.580 3.768 1.00 96.44 93 SER A N 1
ATOM 700 C CA . SER A 1 93 ? 14.628 -8.916 3.093 1.00 96.44 93 SER A CA 1
ATOM 701 C C . SER A 1 93 ? 14.794 -8.281 1.708 1.00 96.44 93 SER A C 1
ATOM 703 O O . SER A 1 93 ? 15.915 -8.229 1.207 1.00 96.44 93 SER A O 1
ATOM 705 N N . GLY A 1 94 ? 13.726 -7.750 1.107 1.00 96.62 94 GLY A N 1
ATOM 706 C CA . GLY A 1 94 ? 13.746 -7.225 -0.259 1.00 96.62 94 GLY A CA 1
ATOM 707 C C . GLY A 1 94 ? 13.950 -5.713 -0.402 1.00 96.62 94 GLY A C 1
ATOM 708 O O . GLY A 1 94 ? 14.559 -5.026 0.424 1.00 96.62 94 GLY A O 1
ATOM 709 N N . THR A 1 95 ? 13.419 -5.173 -1.499 1.00 96.38 95 THR A N 1
ATOM 710 C CA . THR A 1 95 ? 13.627 -3.783 -1.940 1.00 96.38 95 THR A CA 1
ATOM 711 C C . THR A 1 95 ? 13.056 -2.729 -0.986 1.00 96.38 95 THR A C 1
ATOM 713 O O . THR A 1 95 ? 13.550 -1.600 -0.968 1.00 96.38 95 THR A O 1
ATOM 716 N N . SER A 1 96 ? 12.065 -3.075 -0.155 1.00 96.25 96 SER A N 1
ATOM 717 C CA . SER A 1 96 ? 11.497 -2.167 0.854 1.00 96.25 96 SER A CA 1
ATOM 718 C C . SER A 1 96 ? 12.220 -2.209 2.201 1.00 96.25 96 SER A C 1
ATOM 720 O O . SER A 1 96 ? 11.989 -1.332 3.037 1.00 96.25 96 SER A O 1
ATOM 722 N N . ARG A 1 97 ? 13.154 -3.147 2.414 1.00 97.69 97 ARG A N 1
ATOM 723 C CA . ARG A 1 97 ? 13.864 -3.322 3.693 1.00 97.69 97 ARG A CA 1
ATOM 724 C C . ARG A 1 97 ? 14.489 -2.042 4.230 1.00 97.69 97 ARG A C 1
ATOM 726 O O . ARG A 1 97 ? 14.440 -1.779 5.429 1.00 97.69 97 ARG A O 1
ATOM 733 N N . LYS A 1 98 ? 15.082 -1.222 3.357 1.00 96.81 98 LYS A N 1
ATOM 734 C CA . LYS A 1 98 ? 15.720 0.035 3.777 1.00 96.81 98 LYS A CA 1
ATOM 735 C C . LYS A 1 98 ? 14.706 1.033 4.343 1.00 96.81 98 LYS A C 1
ATOM 737 O O . LYS A 1 98 ? 15.016 1.681 5.338 1.00 96.81 98 LYS A O 1
ATOM 742 N N . ALA A 1 99 ? 13.517 1.139 3.747 1.00 97.00 99 ALA A N 1
ATOM 743 C CA . ALA A 1 99 ? 12.475 2.051 4.217 1.00 97.00 99 ALA A CA 1
ATOM 744 C C . ALA A 1 99 ? 11.912 1.609 5.578 1.00 97.00 99 ALA A C 1
ATOM 746 O O . ALA A 1 99 ? 11.710 2.431 6.468 1.00 97.00 99 ALA A O 1
ATOM 747 N N . PHE A 1 100 ? 11.755 0.301 5.784 1.00 98.00 100 PHE A N 1
ATOM 748 C CA . PHE A 1 100 ? 11.194 -0.275 7.011 1.00 98.00 100 PHE A CA 1
ATOM 749 C C . PHE A 1 100 ? 12.251 -0.730 8.024 1.00 98.00 100 PHE A C 1
ATOM 751 O O . PHE A 1 100 ? 11.947 -1.421 8.997 1.00 98.00 100 PHE A O 1
ATOM 758 N N . ARG A 1 101 ? 13.507 -0.298 7.862 1.00 97.06 101 ARG A N 1
ATOM 759 C CA . ARG A 1 101 ? 14.572 -0.612 8.819 1.00 97.06 101 ARG A CA 1
ATOM 760 C C . ARG A 1 101 ? 14.173 -0.145 10.224 1.00 97.06 101 ARG A C 1
ATOM 762 O O . ARG A 1 101 ? 13.658 0.960 10.399 1.00 97.06 101 ARG A O 1
ATOM 769 N N . GLY A 1 102 ? 14.386 -1.007 11.216 1.00 96.50 102 GLY A N 1
ATOM 770 C CA . GLY A 1 102 ? 14.039 -0.733 12.613 1.00 96.50 102 GLY A CA 1
ATOM 771 C C . GLY A 1 102 ? 12.540 -0.761 12.925 1.00 96.50 102 GLY A C 1
ATOM 772 O O . GLY A 1 102 ? 12.178 -0.399 14.037 1.00 96.50 102 GLY A O 1
ATOM 773 N N . ALA A 1 103 ? 11.670 -1.187 11.998 1.00 96.62 103 ALA A N 1
ATOM 774 C CA . ALA A 1 103 ? 10.233 -1.321 12.262 1.00 96.62 103 ALA A CA 1
ATOM 775 C C . ALA A 1 103 ? 9.943 -2.211 13.484 1.00 96.62 103 ALA A C 1
ATOM 777 O O . ALA A 1 103 ? 9.077 -1.889 14.283 1.00 96.62 103 ALA A O 1
ATOM 778 N N . ASN A 1 104 ? 10.740 -3.259 13.702 1.00 95.56 104 ASN A N 1
ATOM 779 C CA . ASN A 1 104 ? 10.638 -4.136 14.871 1.00 95.56 104 ASN A CA 1
ATOM 780 C C . ASN A 1 104 ? 10.935 -3.457 16.220 1.00 95.56 104 ASN A C 1
ATOM 782 O O . ASN A 1 104 ? 10.563 -4.000 17.252 1.00 95.56 104 ASN A O 1
ATOM 786 N N . ARG A 1 105 ? 11.617 -2.306 16.226 1.00 97.31 105 ARG A N 1
ATOM 787 C CA . ARG A 1 105 ? 11.910 -1.514 17.434 1.00 97.31 105 ARG A CA 1
ATOM 788 C C . ARG A 1 105 ? 11.025 -0.271 17.549 1.00 97.31 105 ARG A C 1
ATOM 790 O O . ARG A 1 105 ? 11.081 0.428 18.553 1.00 97.31 105 ARG A O 1
ATOM 797 N N . ASP A 1 106 ? 10.255 0.040 16.512 1.00 98.12 106 ASP A N 1
ATOM 798 C CA . ASP A 1 106 ? 9.356 1.189 16.494 1.00 98.12 106 ASP A CA 1
ATOM 799 C C . ASP A 1 106 ? 8.071 0.849 17.259 1.00 98.12 106 ASP A C 1
ATOM 801 O O . ASP A 1 106 ? 7.469 -0.198 17.023 1.00 98.12 106 ASP A O 1
ATOM 805 N N . LYS A 1 107 ? 7.635 1.738 18.160 1.00 97.44 107 LYS A N 1
ATOM 806 C CA . LYS A 1 107 ? 6.454 1.535 19.018 1.00 97.44 107 LYS A CA 1
ATOM 807 C C . LYS A 1 107 ? 5.189 1.181 18.229 1.00 97.44 107 LYS A C 1
ATOM 809 O O . LYS A 1 107 ? 4.363 0.428 18.727 1.00 97.44 107 LYS A O 1
ATOM 814 N N . ILE A 1 108 ? 5.032 1.721 17.022 1.00 98.12 108 ILE A N 1
ATOM 815 C CA . ILE A 1 108 ? 3.835 1.525 16.201 1.00 98.12 108 ILE A CA 1
ATOM 816 C C . ILE A 1 108 ? 4.070 0.398 15.209 1.00 98.12 108 ILE A C 1
ATOM 818 O O . ILE A 1 108 ? 3.333 -0.581 15.204 1.00 98.12 108 ILE A O 1
ATOM 822 N N . LEU A 1 109 ? 5.142 0.479 14.418 1.00 98.25 109 LEU A N 1
ATOM 823 C CA . LEU A 1 109 ? 5.358 -0.481 13.330 1.00 98.25 109 LEU A CA 1
ATOM 824 C C . LEU A 1 109 ? 5.658 -1.905 13.825 1.00 98.25 109 LEU A C 1
ATOM 826 O O . LEU A 1 109 ? 5.410 -2.859 13.093 1.00 98.25 109 LEU A O 1
ATOM 830 N N . SER A 1 110 ? 6.166 -2.076 15.050 1.00 98.06 110 SER A N 1
ATOM 831 C CA . SER A 1 110 ? 6.412 -3.408 15.628 1.00 98.06 110 SER A CA 1
ATOM 832 C C . SER A 1 110 ? 5.125 -4.203 15.866 1.00 98.06 110 SER A C 1
ATOM 834 O O . SER A 1 110 ? 5.167 -5.437 15.879 1.00 98.06 110 SER A O 1
ATOM 836 N N . GLN A 1 111 ? 3.985 -3.515 15.973 1.00 98.25 111 GLN A N 1
ATOM 837 C CA . GLN A 1 111 ? 2.657 -4.098 16.172 1.00 98.25 111 GLN A CA 1
ATOM 838 C C . GLN A 1 111 ? 1.972 -4.497 14.857 1.00 98.25 111 GLN A C 1
ATOM 840 O O . GLN A 1 111 ? 0.857 -5.010 14.892 1.00 98.25 111 GLN A O 1
ATOM 845 N N . LEU A 1 112 ? 2.626 -4.280 13.709 1.00 98.62 112 LEU A N 1
ATOM 846 C CA . LEU A 1 112 ? 2.028 -4.455 12.387 1.00 98.62 112 LEU A CA 1
ATOM 847 C C . LEU A 1 112 ? 2.725 -5.552 11.582 1.00 98.62 112 LEU A C 1
ATOM 849 O O . LEU A 1 112 ? 3.954 -5.684 11.619 1.00 98.62 112 LEU A O 1
ATOM 853 N N . ASP A 1 113 ? 1.947 -6.297 10.807 1.00 98.44 113 ASP A N 1
ATOM 854 C CA . ASP A 1 113 ? 2.433 -7.075 9.677 1.00 98.44 113 ASP A CA 1
ATOM 855 C C . ASP A 1 113 ? 2.345 -6.233 8.406 1.00 98.44 113 ASP A C 1
ATOM 857 O O . ASP A 1 113 ? 1.272 -5.820 7.979 1.00 98.44 113 ASP A O 1
ATOM 861 N N . ILE A 1 114 ? 3.506 -5.938 7.816 1.00 98.69 114 ILE A N 1
ATOM 862 C CA . ILE A 1 114 ? 3.636 -5.008 6.690 1.00 98.69 114 ILE A CA 1
ATOM 863 C C . ILE A 1 114 ? 4.151 -5.769 5.474 1.00 98.69 114 ILE A C 1
ATOM 865 O O . ILE A 1 114 ? 5.210 -6.400 5.534 1.00 98.69 114 ILE A O 1
ATOM 869 N N . GLY A 1 115 ? 3.425 -5.674 4.364 1.00 98.62 115 GLY A N 1
ATOM 870 C CA . GLY A 1 115 ? 3.820 -6.228 3.075 1.00 98.62 115 GLY A CA 1
ATOM 871 C C . GLY A 1 115 ? 3.806 -5.167 1.985 1.00 98.62 115 GLY A C 1
ATOM 872 O O . GLY A 1 115 ? 3.024 -4.220 2.031 1.00 98.62 115 GLY A O 1
ATOM 873 N N . SER A 1 116 ? 4.685 -5.297 0.993 1.00 98.44 116 SER A N 1
ATOM 874 C CA . SER A 1 116 ? 4.719 -4.357 -0.122 1.00 98.44 116 SER A CA 1
ATOM 875 C C . SER A 1 116 ? 5.264 -4.949 -1.411 1.00 98.44 116 SER A C 1
ATOM 877 O O . SER A 1 116 ? 5.874 -6.015 -1.446 1.00 98.44 116 SER A O 1
ATOM 879 N N . LYS A 1 117 ? 5.090 -4.182 -2.481 1.00 97.88 117 LYS A N 1
ATOM 880 C CA . LYS A 1 117 ? 5.834 -4.275 -3.721 1.00 97.88 117 LYS A CA 1
ATOM 881 C C . LYS A 1 117 ? 6.298 -2.880 -4.124 1.00 97.88 117 LYS A C 1
ATOM 883 O O . LYS A 1 117 ? 5.567 -1.897 -4.021 1.00 97.88 117 LYS A O 1
ATOM 888 N N . THR A 1 118 ? 7.537 -2.801 -4.596 1.00 96.69 118 THR A N 1
ATOM 889 C CA . THR A 1 118 ? 8.115 -1.563 -5.130 1.00 96.69 118 THR A CA 1
ATOM 890 C C . THR A 1 118 ? 8.098 -1.572 -6.652 1.00 96.69 118 THR A C 1
ATOM 892 O O . THR A 1 118 ? 8.249 -2.633 -7.267 1.00 96.69 118 THR A O 1
ATOM 895 N N . GLY A 1 119 ? 8.004 -0.391 -7.252 1.00 93.88 119 GLY A N 1
ATOM 896 C CA . GLY A 1 119 ? 8.164 -0.186 -8.689 1.00 93.88 119 GLY A CA 1
ATOM 897 C C . GLY A 1 119 ? 8.995 1.060 -8.965 1.00 93.88 119 GLY A C 1
ATOM 898 O O . GLY A 1 119 ? 8.977 2.012 -8.190 1.00 93.88 119 GLY A O 1
ATOM 899 N N . SER A 1 120 ? 9.746 1.061 -10.060 1.00 92.06 120 SER A N 1
ATOM 900 C CA . SER A 1 120 ? 10.465 2.250 -10.512 1.00 92.06 120 SER A CA 1
ATOM 901 C C . SER A 1 120 ? 10.462 2.285 -12.032 1.00 92.06 120 SER A C 1
ATOM 903 O O . SER A 1 120 ? 10.877 1.319 -12.666 1.00 92.06 120 SER A O 1
ATOM 905 N N . ILE A 1 121 ? 10.006 3.391 -12.618 1.00 90.31 121 ILE A N 1
ATOM 906 C CA . ILE A 1 121 ? 9.965 3.557 -14.074 1.00 90.31 121 ILE A CA 1
ATOM 907 C C . ILE A 1 121 ? 10.303 4.997 -14.467 1.00 90.31 121 ILE A C 1
ATOM 909 O O . ILE A 1 121 ? 9.892 5.954 -13.813 1.00 90.31 121 ILE A O 1
ATOM 913 N N . GLY A 1 122 ? 11.090 5.166 -15.528 1.00 86.62 122 GLY A N 1
ATOM 914 C CA . GLY A 1 122 ? 11.384 6.485 -16.088 1.00 86.62 122 GLY A CA 1
ATOM 915 C C . GLY A 1 122 ? 10.200 7.035 -16.881 1.00 86.62 122 GLY A C 1
ATOM 916 O O . GLY A 1 122 ? 9.541 6.297 -17.614 1.00 86.62 122 GLY A O 1
ATOM 917 N N . SER A 1 123 ? 9.954 8.340 -16.784 1.00 82.50 123 SER A N 1
ATOM 918 C CA . SER A 1 123 ? 9.075 9.026 -17.726 1.00 82.50 123 SER A CA 1
ATOM 919 C C . SER A 1 123 ? 9.747 9.081 -19.091 1.00 82.50 123 SER A C 1
ATOM 921 O O . SER A 1 123 ? 10.912 9.455 -19.215 1.00 82.50 123 SER A O 1
ATOM 923 N N . ARG A 1 124 ? 8.996 8.723 -20.133 1.00 72.75 124 ARG A N 1
ATOM 924 C CA . ARG A 1 124 ? 9.452 8.863 -21.522 1.00 72.75 124 ARG A CA 1
ATOM 925 C C . ARG A 1 124 ? 9.091 10.218 -22.131 1.00 72.75 124 ARG A C 1
ATOM 927 O O . ARG A 1 124 ? 9.755 10.647 -23.063 1.00 72.75 124 ARG A O 1
ATOM 934 N N . LYS A 1 125 ? 8.052 10.886 -21.614 1.00 80.44 125 LYS A N 1
ATOM 935 C CA . LYS A 1 125 ? 7.599 12.199 -22.108 1.00 80.44 125 LYS A CA 1
ATOM 936 C C . LYS A 1 125 ? 8.395 13.346 -21.497 1.00 80.44 125 LYS A C 1
ATOM 938 O O . LYS A 1 125 ? 8.643 14.343 -22.162 1.00 80.44 125 LYS A O 1
ATOM 943 N N . ILE A 1 126 ? 8.786 13.199 -20.232 1.00 82.56 126 ILE A N 1
ATOM 944 C CA . ILE A 1 126 ? 9.476 14.246 -19.483 1.00 82.56 126 ILE A CA 1
ATOM 945 C C . ILE A 1 126 ? 10.867 13.735 -19.137 1.00 82.56 126 ILE A C 1
ATOM 947 O O . ILE A 1 126 ? 11.029 12.807 -18.342 1.00 82.56 126 ILE A O 1
ATOM 951 N N . ARG A 1 127 ? 11.880 14.338 -19.762 1.00 83.94 127 ARG A N 1
ATOM 952 C CA . ARG A 1 127 ? 13.278 13.976 -19.531 1.00 83.94 127 ARG A CA 1
ATOM 953 C C . ARG A 1 127 ? 13.613 14.137 -18.049 1.00 83.94 127 ARG A C 1
ATOM 955 O O . ARG A 1 127 ? 13.214 15.111 -17.422 1.00 83.94 127 ARG A O 1
ATOM 962 N N . ASN A 1 128 ? 14.383 13.194 -17.516 1.00 85.81 128 ASN A N 1
ATOM 963 C CA . ASN A 1 128 ? 14.818 13.152 -16.118 1.00 85.81 128 ASN A CA 1
ATOM 964 C C . ASN A 1 128 ? 13.704 12.960 -15.081 1.00 85.81 128 ASN A C 1
ATOM 966 O O . ASN A 1 128 ? 14.015 13.011 -13.899 1.00 85.81 128 ASN A O 1
ATOM 970 N N . VAL A 1 129 ? 12.453 12.687 -15.468 1.00 91.12 129 VAL A N 1
ATOM 971 C CA . VAL A 1 129 ? 11.431 12.290 -14.491 1.00 91.12 129 VAL A CA 1
ATOM 972 C C . VAL A 1 129 ? 11.476 10.781 -14.258 1.00 91.12 129 VAL A C 1
ATOM 974 O O . VAL A 1 129 ? 11.561 9.994 -15.202 1.00 91.12 129 VAL A O 1
ATOM 977 N N . ARG A 1 130 ? 11.407 10.356 -12.998 1.00 91.94 130 ARG A N 1
ATOM 978 C CA . ARG A 1 130 ? 11.320 8.955 -12.572 1.00 91.94 130 ARG A CA 1
ATOM 979 C C . ARG A 1 130 ? 10.175 8.796 -11.587 1.00 91.94 130 ARG A C 1
ATOM 981 O O . ARG A 1 130 ? 10.131 9.492 -10.581 1.00 91.94 130 ARG A O 1
ATOM 988 N N . TYR A 1 131 ? 9.287 7.853 -11.853 1.00 93.50 131 TYR A N 1
ATOM 989 C CA . TYR A 1 131 ? 8.225 7.479 -10.934 1.00 93.50 131 TYR A CA 1
ATOM 990 C C . TYR A 1 131 ? 8.721 6.368 -10.012 1.00 93.50 131 TYR A C 1
ATOM 992 O O . TYR A 1 131 ? 9.106 5.296 -10.481 1.00 93.50 131 TYR A O 1
ATOM 1000 N N . ASP A 1 132 ? 8.713 6.637 -8.712 1.00 95.81 132 ASP A N 1
ATOM 1001 C CA . ASP A 1 132 ? 8.965 5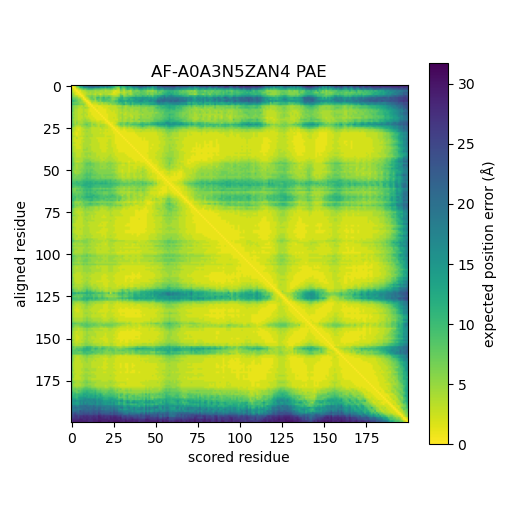.670 -7.647 1.00 95.81 132 ASP A CA 1
ATOM 1002 C C . ASP A 1 132 ? 7.631 5.265 -7.021 1.00 95.81 132 ASP A C 1
ATOM 1004 O O . ASP A 1 132 ? 6.829 6.120 -6.648 1.00 95.81 132 ASP A O 1
ATOM 1008 N N . TRP A 1 133 ? 7.385 3.963 -6.936 1.00 97.31 133 TRP A N 1
ATOM 1009 C CA . TRP A 1 133 ? 6.118 3.392 -6.500 1.00 97.31 133 TRP A CA 1
ATOM 1010 C C . TRP A 1 133 ? 6.304 2.525 -5.265 1.00 97.31 133 TRP A C 1
ATOM 1012 O O . TRP A 1 133 ? 7.213 1.693 -5.184 1.00 97.31 133 TRP A O 1
ATOM 1022 N N . PHE A 1 134 ? 5.358 2.661 -4.346 1.00 98.38 134 PHE A N 1
ATOM 1023 C CA . PHE A 1 134 ? 5.125 1.735 -3.254 1.00 98.38 134 PHE A CA 1
ATOM 1024 C C . PHE A 1 134 ? 3.656 1.340 -3.268 1.00 98.38 134 PHE A C 1
ATOM 1026 O O . PHE A 1 134 ? 2.791 2.206 -3.210 1.00 98.38 134 PHE A O 1
ATOM 1033 N N . VAL A 1 135 ? 3.381 0.043 -3.309 1.00 98.62 135 VAL A N 1
ATOM 1034 C CA . VAL A 1 135 ? 2.036 -0.515 -3.167 1.00 98.62 135 VAL A CA 1
ATOM 1035 C C . VAL A 1 135 ? 2.115 -1.578 -2.086 1.00 98.62 135 VAL A C 1
ATOM 1037 O O . VAL A 1 135 ? 2.976 -2.453 -2.155 1.00 98.62 135 VAL A O 1
ATOM 1040 N N . GLY A 1 136 ? 1.292 -1.487 -1.053 1.00 98.44 136 GLY A N 1
ATOM 1041 C CA . GLY A 1 136 ? 1.391 -2.407 0.067 1.00 98.44 136 GLY A CA 1
ATOM 1042 C C . GLY A 1 136 ? 0.246 -2.314 1.049 1.00 98.44 136 GLY A C 1
ATOM 1043 O O . GLY A 1 136 ? -0.753 -1.632 0.826 1.00 98.44 136 GLY A O 1
ATOM 1044 N N . PHE A 1 137 ? 0.425 -3.013 2.157 1.00 98.75 137 PHE A N 1
ATOM 1045 C CA . PHE A 1 137 ? -0.532 -3.074 3.241 1.00 98.75 137 PHE A CA 1
ATOM 1046 C C . PHE A 1 137 ? 0.163 -3.094 4.602 1.00 98.75 137 PHE A C 1
ATOM 1048 O O . PHE A 1 137 ? 1.357 -3.393 4.709 1.00 98.75 137 PHE A O 1
ATOM 1055 N N . ALA A 1 138 ? -0.612 -2.808 5.640 1.00 98.62 138 ALA A N 1
ATOM 1056 C CA . ALA A 1 138 ? -0.271 -3.043 7.030 1.00 98.62 138 ALA A CA 1
ATOM 1057 C C . ALA A 1 138 ? -1.498 -3.591 7.770 1.00 98.62 138 ALA A C 1
ATOM 1059 O O . ALA A 1 138 ? -2.580 -3.021 7.657 1.00 98.62 138 ALA A O 1
ATOM 1060 N N . GLU A 1 139 ? -1.328 -4.675 8.518 1.00 98.38 139 GLU A N 1
ATOM 1061 C CA . GLU A 1 139 ? -2.364 -5.266 9.372 1.00 98.38 139 GLU A CA 1
ATOM 1062 C C . GLU A 1 139 ? -1.906 -5.269 10.828 1.00 98.38 139 GLU A C 1
ATOM 1064 O O . GLU A 1 139 ? -0.740 -5.537 11.123 1.00 98.38 139 GLU A O 1
ATOM 1069 N N . GLU A 1 140 ? -2.817 -4.964 11.745 1.00 98.00 140 GLU A N 1
ATOM 1070 C CA . GLU A 1 140 ? -2.577 -5.093 13.179 1.00 98.00 140 GLU A CA 1
ATOM 1071 C C . GLU A 1 140 ? -2.380 -6.570 13.552 1.00 98.00 140 GLU A C 1
ATOM 1073 O O . GLU A 1 140 ? -3.216 -7.412 13.250 1.00 98.00 140 GLU A O 1
ATOM 1078 N N . LYS A 1 141 ? -1.288 -6.907 14.248 1.00 96.50 141 LYS A N 1
ATOM 1079 C CA . LYS A 1 141 ? -1.002 -8.307 14.623 1.00 96.50 141 LYS A CA 1
ATOM 1080 C C . LYS A 1 141 ? -2.006 -8.897 15.612 1.00 96.50 141 LYS A C 1
ATOM 1082 O O . LYS A 1 141 ? -2.250 -10.096 15.595 1.00 96.50 141 LYS A O 1
ATOM 1087 N N . ASN A 1 142 ? -2.525 -8.057 16.506 1.00 93.75 142 ASN A N 1
ATOM 1088 C CA . ASN A 1 142 ? -3.388 -8.450 17.622 1.00 93.75 142 ASN A CA 1
ATOM 1089 C C . ASN A 1 142 ? -4.761 -7.757 17.549 1.00 93.75 142 ASN A C 1
ATOM 1091 O O . ASN A 1 142 ? -5.348 -7.426 18.579 1.00 93.75 142 ASN A O 1
ATOM 1095 N N . GLY A 1 143 ? -5.254 -7.490 16.340 1.00 93.88 143 GLY A N 1
ATOM 1096 C CA . GLY A 1 143 ? -6.549 -6.860 16.114 1.00 93.88 143 GLY A CA 1
ATOM 1097 C C . GLY A 1 143 ? -7.001 -7.006 14.668 1.00 93.88 143 GLY A C 1
ATOM 1098 O O . GLY A 1 143 ? -6.325 -7.637 13.863 1.00 93.88 143 GLY A O 1
ATOM 1099 N N . ASP A 1 144 ? -8.143 -6.405 14.349 1.00 93.50 144 ASP A N 1
ATOM 1100 C CA . ASP A 1 144 ? -8.786 -6.576 13.042 1.00 93.50 144 ASP A CA 1
ATOM 1101 C C . ASP A 1 144 ? -8.501 -5.426 12.065 1.00 93.50 144 ASP A C 1
ATOM 1103 O O . ASP A 1 144 ? -9.026 -5.420 10.953 1.00 93.50 144 ASP A O 1
ATOM 1107 N N . GLU A 1 145 ? -7.694 -4.437 12.468 1.00 96.44 145 GLU A N 1
ATOM 1108 C CA . GLU A 1 145 ? -7.473 -3.230 11.672 1.00 96.44 145 GLU A CA 1
ATOM 1109 C C . GLU A 1 145 ? -6.462 -3.450 10.548 1.00 96.44 145 GLU A C 1
ATOM 1111 O O . GLU A 1 145 ? -5.387 -4.029 10.746 1.00 96.44 145 GLU A O 1
ATOM 1116 N N . LYS A 1 146 ? -6.797 -2.938 9.361 1.00 96.94 146 LYS A N 1
ATOM 1117 C CA . LYS A 1 146 ? -6.031 -3.154 8.132 1.00 96.94 146 LYS A CA 1
ATOM 1118 C C . LYS A 1 146 ? -5.981 -1.883 7.302 1.00 96.94 146 LYS A C 1
ATOM 1120 O O . LYS A 1 146 ? -6.983 -1.212 7.092 1.00 96.94 146 LYS A O 1
ATOM 1125 N N . LEU A 1 147 ? -4.820 -1.608 6.723 1.00 98.19 147 LEU A N 1
ATOM 1126 C CA . LEU A 1 147 ? -4.607 -0.483 5.825 1.00 98.19 147 LEU A CA 1
ATOM 1127 C C . LEU A 1 147 ? -3.976 -0.966 4.523 1.00 98.19 147 LEU A C 1
ATOM 1129 O O . LEU A 1 147 ? -2.889 -1.536 4.543 1.00 98.19 147 LEU A O 1
ATOM 1133 N N . ALA A 1 148 ? -4.605 -0.666 3.389 1.00 98.19 148 ALA A N 1
ATOM 1134 C CA . ALA A 1 148 ? -3.971 -0.738 2.076 1.00 98.19 148 ALA A CA 1
ATOM 1135 C C . ALA A 1 148 ? -3.474 0.655 1.667 1.00 98.19 148 ALA A C 1
ATOM 1137 O O . ALA A 1 148 ? -4.185 1.647 1.817 1.00 98.19 148 ALA A O 1
ATOM 1138 N N . VAL A 1 149 ? -2.252 0.745 1.142 1.00 98.25 149 VAL A N 1
ATOM 1139 C CA . VAL A 1 149 ? -1.609 2.017 0.803 1.00 98.25 149 VAL A CA 1
ATOM 1140 C C . VAL A 1 149 ? -0.892 1.928 -0.539 1.00 98.25 149 VAL A C 1
ATOM 1142 O O . VAL A 1 149 ? -0.178 0.971 -0.835 1.00 98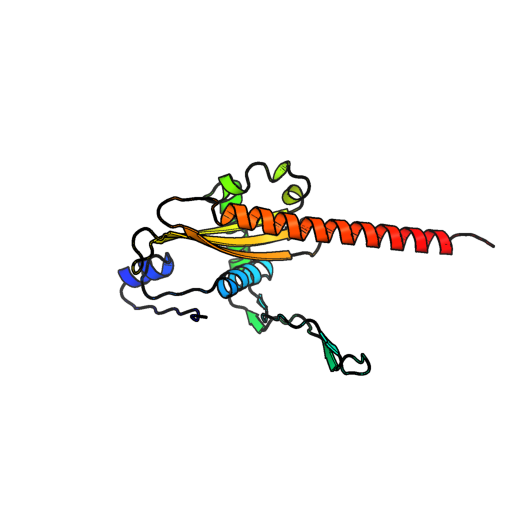.25 149 VAL A O 1
ATOM 1145 N N . SER A 1 150 ? -1.055 2.967 -1.353 1.00 98.38 150 SER A N 1
ATOM 1146 C CA . SER A 1 150 ? -0.312 3.145 -2.595 1.00 98.38 150 SER A CA 1
ATOM 1147 C C . SER A 1 150 ? 0.228 4.563 -2.670 1.00 98.38 150 SER A C 1
ATOM 1149 O O . SER A 1 150 ? -0.516 5.530 -2.528 1.00 98.38 150 SER A O 1
ATOM 1151 N N . VAL A 1 151 ? 1.524 4.685 -2.931 1.00 98.38 151 VAL A N 1
ATOM 1152 C CA . VAL A 1 151 ? 2.240 5.953 -3.042 1.00 98.38 151 VAL A CA 1
ATOM 1153 C C . VAL A 1 151 ? 3.013 5.966 -4.350 1.00 98.38 151 VAL A C 1
ATOM 1155 O O . VAL A 1 151 ? 3.760 5.034 -4.645 1.00 98.38 151 VAL A O 1
ATOM 1158 N N . VAL A 1 152 ? 2.870 7.054 -5.102 1.00 96.81 152 VAL A N 1
ATOM 1159 C CA . VAL A 1 152 ? 3.714 7.367 -6.254 1.00 96.81 152 VAL A CA 1
ATOM 1160 C C . VAL A 1 152 ? 4.429 8.685 -5.998 1.00 96.81 152 VAL A C 1
ATOM 1162 O O . VAL A 1 152 ? 3.813 9.661 -5.575 1.00 96.81 152 VAL A O 1
ATOM 1165 N N . VAL A 1 153 ? 5.731 8.717 -6.256 1.00 96.56 153 VAL A N 1
ATOM 1166 C CA . VAL A 1 153 ? 6.543 9.933 -6.198 1.00 96.56 153 VAL A CA 1
ATOM 1167 C C . VAL A 1 153 ? 7.164 10.153 -7.566 1.00 96.56 153 VAL A C 1
ATOM 1169 O O . VAL A 1 153 ? 7.872 9.288 -8.078 1.00 96.56 153 VAL A O 1
ATOM 1172 N N . ALA A 1 154 ? 6.899 11.311 -8.166 1.00 94.50 154 ALA A N 1
ATOM 1173 C CA . ALA A 1 154 ? 7.600 11.754 -9.361 1.00 94.50 154 ALA A CA 1
ATOM 1174 C C . ALA A 1 154 ? 8.872 12.493 -8.932 1.00 94.50 154 ALA A C 1
ATOM 1176 O O . ALA A 1 154 ? 8.821 13.611 -8.428 1.00 94.50 154 ALA A O 1
ATOM 1177 N N . HIS A 1 155 ? 10.018 11.846 -9.097 1.00 93.75 155 HIS A N 1
ATOM 1178 C CA . HIS A 1 155 ? 11.321 12.479 -8.954 1.00 93.75 155 HIS A CA 1
ATOM 1179 C C . HIS A 1 155 ? 11.706 13.155 -10.260 1.00 93.75 155 HIS A C 1
ATOM 1181 O O . HIS A 1 155 ? 11.507 12.573 -11.321 1.00 93.75 155 HIS A O 1
ATOM 1187 N N . GLU A 1 156 ? 12.297 14.340 -10.185 1.00 89.94 156 GLU A N 1
ATOM 1188 C CA . GLU A 1 156 ? 12.937 14.987 -11.329 1.00 89.94 156 GLU A CA 1
ATOM 1189 C C . GLU A 1 156 ? 14.434 14.623 -11.360 1.00 89.94 156 GLU A C 1
ATOM 1191 O O . GLU A 1 156 ? 14.811 13.470 -11.142 1.00 89.94 156 GLU A O 1
ATOM 1196 N N . LYS A 1 157 ? 15.317 15.606 -11.585 1.00 86.50 157 LYS A N 1
ATOM 1197 C CA . LYS A 1 157 ? 16.770 15.412 -11.717 1.00 86.50 157 LYS A CA 1
ATOM 1198 C C . LYS A 1 157 ? 17.403 14.637 -10.552 1.00 86.50 157 LYS A C 1
ATOM 1200 O O . LYS A 1 157 ? 18.361 13.900 -10.773 1.00 86.50 157 LYS A O 1
ATOM 1205 N N . PHE A 1 158 ? 16.882 14.791 -9.335 1.00 88.25 158 PHE A N 1
ATOM 1206 C CA . PHE A 1 158 ? 17.417 14.154 -8.135 1.00 88.25 158 PHE A CA 1
ATOM 1207 C C . PHE A 1 158 ? 16.367 13.288 -7.439 1.00 88.25 158 PHE A C 1
ATOM 1209 O O . PHE A 1 158 ? 15.196 13.651 -7.331 1.00 88.25 158 PHE A O 1
ATOM 1216 N N . ILE A 1 159 ? 16.809 12.138 -6.924 1.00 87.88 159 ILE A N 1
ATOM 1217 C CA . ILE A 1 159 ? 15.966 11.256 -6.114 1.00 87.88 159 ILE A CA 1
ATOM 1218 C C . ILE A 1 159 ? 15.957 11.791 -4.683 1.00 87.88 159 ILE A C 1
ATOM 1220 O O . ILE A 1 159 ? 16.958 11.702 -3.975 1.00 87.88 159 ILE A O 1
ATOM 1224 N N . GLY A 1 160 ? 14.814 12.341 -4.279 1.00 91.44 160 GLY A N 1
ATOM 1225 C CA . GLY A 1 160 ? 14.548 12.766 -2.909 1.00 91.44 160 GLY A CA 1
ATOM 1226 C C . GLY A 1 160 ? 14.028 11.622 -2.035 1.00 91.44 160 GLY A C 1
ATOM 1227 O O . GLY A 1 160 ? 14.486 10.478 -2.105 1.00 91.44 160 GLY A O 1
ATOM 1228 N N . LYS A 1 161 ? 13.031 11.926 -1.203 1.00 94.81 161 LYS A N 1
ATOM 1229 C CA . LYS A 1 161 ? 12.373 10.931 -0.355 1.00 94.81 161 LYS A CA 1
ATOM 1230 C C . LYS A 1 161 ? 11.589 9.933 -1.212 1.00 94.81 161 LYS A C 1
ATOM 1232 O O . LYS A 1 161 ? 10.708 10.317 -1.969 1.00 94.81 161 LYS A O 1
ATOM 1237 N N . LYS A 1 162 ? 11.926 8.651 -1.087 1.00 96.69 162 LYS A N 1
ATOM 1238 C CA . LYS A 1 162 ? 11.302 7.556 -1.843 1.00 96.69 162 LYS A CA 1
ATOM 1239 C C . LYS A 1 162 ? 9.873 7.265 -1.383 1.00 96.69 162 LYS A C 1
ATOM 1241 O O . LYS A 1 162 ? 9.556 7.444 -0.206 1.00 96.69 162 LYS A O 1
ATOM 1246 N N . ALA A 1 163 ? 9.054 6.717 -2.276 1.00 97.88 163 ALA A N 1
ATOM 1247 C CA . ALA A 1 163 ? 7.663 6.337 -2.029 1.00 97.88 163 ALA A CA 1
ATOM 1248 C C . ALA A 1 163 ? 7.511 5.433 -0.798 1.00 97.88 163 ALA A C 1
ATOM 1250 O O . ALA A 1 163 ? 6.633 5.658 0.029 1.00 97.88 163 ALA A O 1
ATOM 1251 N N . GLY A 1 164 ? 8.424 4.473 -0.603 1.00 98.06 164 GLY A N 1
ATOM 1252 C CA . GLY A 1 164 ? 8.399 3.593 0.571 1.00 98.06 164 GLY A CA 1
ATOM 1253 C C . GLY A 1 164 ? 8.583 4.314 1.913 1.00 98.06 164 GLY A C 1
ATOM 1254 O O . GLY A 1 164 ? 8.065 3.851 2.924 1.00 98.06 164 GLY A O 1
ATOM 1255 N N . LEU A 1 165 ? 9.281 5.457 1.943 1.00 98.19 165 LEU A N 1
ATOM 1256 C CA . LEU A 1 165 ? 9.415 6.264 3.162 1.00 98.19 165 LEU A CA 1
ATOM 1257 C C . LEU A 1 165 ? 8.139 7.063 3.448 1.00 98.19 165 LEU A C 1
ATOM 1259 O O . LEU A 1 165 ? 7.733 7.150 4.599 1.00 98.19 165 LEU A O 1
ATOM 1263 N N . TYR A 1 166 ? 7.486 7.604 2.418 1.00 98.38 166 TYR A N 1
ATOM 1264 C CA . TYR A 1 166 ? 6.168 8.226 2.580 1.00 98.38 166 TYR A CA 1
ATOM 1265 C C . TYR A 1 166 ? 5.109 7.210 3.016 1.00 98.38 166 TYR A C 1
ATOM 1267 O O . TYR A 1 166 ? 4.322 7.498 3.911 1.00 98.38 166 TYR A O 1
ATOM 1275 N N . ALA A 1 167 ? 5.124 6.005 2.442 1.00 98.56 167 ALA A N 1
ATOM 1276 C CA . ALA A 1 167 ? 4.222 4.934 2.847 1.00 98.56 167 ALA A CA 1
ATOM 1277 C C . ALA A 1 167 ? 4.443 4.531 4.309 1.00 98.56 167 ALA A C 1
ATOM 1279 O O . ALA A 1 167 ? 3.479 4.384 5.053 1.00 98.56 167 ALA A O 1
ATOM 1280 N N . ARG A 1 168 ? 5.704 4.416 4.751 1.00 98.56 168 ARG A N 1
ATOM 1281 C CA . ARG A 1 168 ? 6.026 4.180 6.164 1.00 98.56 168 ARG A CA 1
ATOM 1282 C C . ARG A 1 168 ? 5.411 5.242 7.075 1.00 98.56 168 ARG A C 1
ATOM 1284 O O . ARG A 1 168 ? 4.836 4.882 8.099 1.00 98.56 168 ARG A O 1
ATOM 1291 N N . ASP A 1 169 ? 5.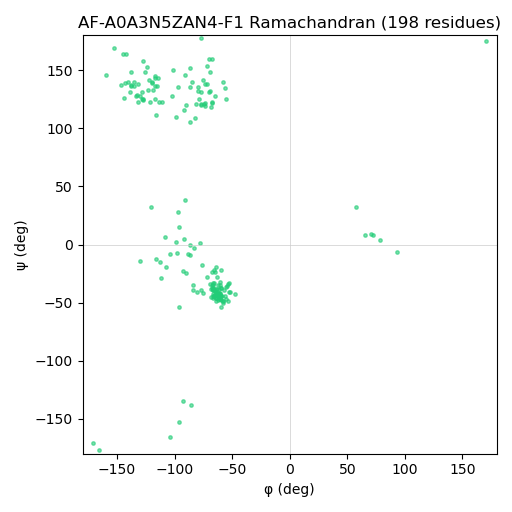552 6.517 6.726 1.00 98.44 169 ASP A N 1
ATOM 1292 C CA . ASP A 1 169 ? 5.029 7.611 7.547 1.00 98.44 169 ASP A CA 1
ATOM 1293 C C . ASP A 1 169 ? 3.499 7.599 7.588 1.00 98.44 169 ASP A C 1
ATOM 1295 O O . ASP A 1 169 ? 2.928 7.719 8.668 1.00 98.44 169 ASP A O 1
ATOM 1299 N N . ALA A 1 170 ? 2.844 7.363 6.447 1.00 98.44 170 ALA A N 1
ATOM 1300 C CA . ALA A 1 170 ? 1.391 7.240 6.364 1.00 98.44 170 ALA A CA 1
ATOM 1301 C C . ALA A 1 170 ? 0.863 6.073 7.214 1.00 98.44 170 ALA A C 1
ATOM 1303 O O . ALA A 1 170 ? -0.053 6.261 8.012 1.00 98.44 170 ALA A O 1
ATOM 1304 N N . ILE A 1 171 ? 1.483 4.889 7.107 1.00 98.69 171 ILE A N 1
ATOM 1305 C CA . ILE A 1 171 ? 1.149 3.715 7.931 1.00 98.69 171 ILE A CA 1
ATOM 1306 C C . ILE A 1 171 ? 1.313 4.055 9.414 1.00 98.69 171 ILE A C 1
ATOM 1308 O O . ILE A 1 171 ? 0.416 3.802 10.215 1.00 98.69 171 ILE A O 1
ATOM 1312 N N . LYS A 1 172 ? 2.446 4.658 9.789 1.00 98.31 172 LYS A N 1
ATOM 1313 C CA . LYS A 1 172 ? 2.723 5.003 11.184 1.00 98.31 172 LYS A CA 1
ATOM 1314 C C . LYS A 1 172 ? 1.709 6.005 11.731 1.00 98.31 172 LYS A C 1
ATOM 1316 O O . LYS A 1 172 ? 1.234 5.821 12.844 1.00 98.31 172 LYS A O 1
ATOM 1321 N N . GLN A 1 173 ? 1.374 7.040 10.965 1.00 98.38 173 GLN A N 1
ATOM 1322 C CA . GLN A 1 173 ? 0.416 8.061 11.378 1.00 98.38 173 GLN A CA 1
ATOM 1323 C C . GLN A 1 173 ? -0.996 7.487 11.538 1.00 98.38 173 GLN A C 1
ATOM 1325 O O . GLN A 1 173 ? -1.650 7.764 12.541 1.00 98.38 173 GLN A O 1
ATOM 1330 N N . TYR A 1 174 ? -1.439 6.662 10.587 1.00 98.56 174 TYR A N 1
ATOM 1331 C CA . TYR A 1 174 ? -2.745 6.010 10.644 1.00 98.56 174 TYR A CA 1
ATOM 1332 C C . TYR A 1 174 ? -2.876 5.118 11.886 1.00 98.56 174 TYR A C 1
ATOM 1334 O O . TYR A 1 174 ? -3.781 5.307 12.697 1.00 98.56 174 TYR A O 1
ATOM 1342 N N . PHE A 1 175 ? -1.927 4.198 12.092 1.00 98.44 175 PHE A N 1
ATOM 1343 C CA . PHE A 1 175 ? -1.992 3.271 13.224 1.00 98.44 175 PHE A CA 1
ATOM 1344 C C . PHE A 1 175 ? -1.724 3.940 14.573 1.00 98.44 175 PHE A C 1
ATOM 1346 O O . PHE A 1 175 ? -2.270 3.499 15.578 1.00 98.44 175 PHE A O 1
ATOM 1353 N N . GLN A 1 176 ? -0.947 5.027 14.620 1.00 97.88 176 GLN A N 1
ATOM 1354 C CA . GLN A 1 176 ? -0.841 5.849 15.828 1.00 97.88 176 GLN A CA 1
ATOM 1355 C C . GLN A 1 176 ? -2.221 6.376 16.238 1.00 97.88 176 GLN A C 1
ATOM 1357 O O . GLN A 1 176 ? -2.631 6.171 17.377 1.00 97.88 176 GLN A O 1
ATOM 1362 N N . HIS A 1 177 ? -2.963 6.976 15.301 1.00 97.38 177 HIS A N 1
ATOM 1363 C CA . HIS A 1 177 ? -4.303 7.492 15.576 1.00 97.38 177 HIS A CA 1
ATOM 1364 C C . HIS A 1 177 ? -5.274 6.387 16.016 1.00 97.38 177 HIS A C 1
ATOM 1366 O O . HIS A 1 177 ? -5.985 6.552 17.005 1.00 97.38 177 HIS A O 1
ATOM 1372 N N . HIS A 1 178 ? -5.252 5.244 15.327 1.00 97.06 178 HIS A N 1
ATOM 1373 C CA . HIS A 1 178 ? -6.050 4.066 15.680 1.00 97.06 178 HIS A CA 1
ATOM 1374 C C . HIS A 1 178 ? -5.771 3.563 17.102 1.00 97.06 178 HIS A C 1
ATOM 1376 O O . HIS A 1 178 ? -6.689 3.349 17.894 1.00 97.06 178 HIS A O 1
ATOM 1382 N N . PHE A 1 179 ? -4.495 3.404 17.461 1.00 96.50 179 PHE A N 1
ATOM 1383 C CA . PHE A 1 179 ? -4.116 2.925 18.789 1.00 96.50 179 PHE A CA 1
ATOM 1384 C C . PHE A 1 179 ? -4.469 3.925 19.892 1.00 96.50 179 PHE A C 1
ATOM 1386 O O . PHE A 1 179 ? -4.882 3.504 20.974 1.00 96.50 179 PHE A O 1
ATOM 1393 N N . ASP A 1 180 ? -4.369 5.227 19.621 1.00 95.75 180 A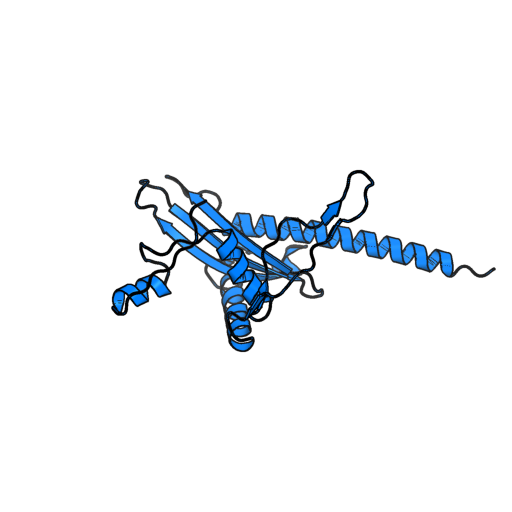SP A N 1
ATOM 1394 C CA . ASP A 1 180 ? -4.785 6.265 20.565 1.00 95.75 180 ASP A CA 1
ATOM 1395 C C . ASP A 1 180 ? -6.306 6.223 20.799 1.00 95.75 180 ASP A C 1
ATOM 1397 O O . ASP A 1 180 ? -6.754 6.239 21.948 1.00 95.75 180 ASP A O 1
ATOM 1401 N N . GLN A 1 181 ? -7.112 6.071 19.739 1.00 93.31 181 GLN A N 1
ATOM 1402 C CA . GLN A 1 181 ? -8.570 5.919 19.855 1.00 93.31 181 GLN A CA 1
ATOM 1403 C C . GLN A 1 181 ? -8.961 4.666 20.648 1.00 93.31 181 GLN A C 1
ATOM 1405 O O . GLN A 1 181 ? -9.753 4.754 21.590 1.00 93.31 181 GLN A O 1
ATOM 1410 N N . LYS A 1 182 ? -8.343 3.515 20.350 1.00 91.06 182 LYS A N 1
ATOM 1411 C CA . LYS A 1 182 ? -8.563 2.268 21.102 1.00 91.06 182 LYS A CA 1
ATOM 1412 C C . LYS A 1 182 ? -8.267 2.426 22.597 1.00 91.06 182 LYS A C 1
ATOM 1414 O O . LYS A 1 182 ? -8.991 1.874 23.429 1.00 91.06 182 LYS A O 1
ATOM 1419 N N . GLN A 1 183 ? -7.220 3.169 22.963 1.00 89.44 183 GLN A N 1
ATOM 1420 C CA . GLN A 1 183 ? -6.895 3.430 24.370 1.00 89.44 183 GLN A CA 1
ATOM 1421 C C . GLN A 1 183 ? -7.961 4.281 25.062 1.00 89.44 183 GLN A C 1
ATOM 1423 O O . GLN A 1 183 ? -8.368 3.943 26.176 1.00 89.44 183 GLN A O 1
ATOM 1428 N N . VAL A 1 184 ? -8.441 5.340 24.404 1.00 91.38 184 VAL A N 1
ATOM 1429 C CA . VAL A 1 184 ? -9.520 6.189 24.933 1.00 91.38 184 VAL A CA 1
ATOM 1430 C C . VAL A 1 184 ? -10.788 5.363 25.160 1.00 91.38 184 VAL A C 1
ATOM 1432 O O . VAL A 1 184 ? -11.344 5.387 26.258 1.00 91.38 184 VAL A O 1
ATOM 1435 N N . GLU A 1 185 ? -11.202 4.552 24.184 1.00 89.44 185 GLU A N 1
ATOM 1436 C CA . GLU A 1 185 ? -12.387 3.694 24.310 1.00 89.44 185 GLU A CA 1
ATOM 1437 C C . GLU A 1 185 ? -12.275 2.687 25.463 1.00 89.44 185 GLU A C 1
ATOM 1439 O O . GLU A 1 185 ? -13.228 2.494 26.228 1.00 89.44 185 GLU A O 1
ATOM 1444 N N . MET A 1 186 ? -11.108 2.057 25.629 1.00 85.69 186 MET A N 1
ATOM 1445 C CA . MET A 1 186 ? -10.856 1.142 26.744 1.00 85.69 186 MET A CA 1
ATOM 1446 C C . MET A 1 186 ? -10.949 1.850 28.100 1.00 85.69 186 MET A C 1
ATOM 1448 O O . MET A 1 186 ? -11.550 1.311 29.034 1.00 85.69 186 MET A O 1
ATOM 1452 N N . GLN A 1 187 ? -10.409 3.065 28.219 1.00 85.19 187 GLN A N 1
ATOM 1453 C CA . GLN A 1 187 ? -10.509 3.858 29.446 1.00 85.19 187 GLN A CA 1
ATOM 1454 C C . GLN A 1 187 ? -11.966 4.223 29.760 1.00 85.19 187 GLN A C 1
ATOM 1456 O O . GLN A 1 187 ? -12.419 3.999 30.886 1.00 85.19 187 GLN A O 1
ATOM 1461 N N . THR A 1 188 ? -12.735 4.690 28.772 1.00 86.38 188 THR A N 1
ATOM 1462 C CA . THR A 1 188 ? -14.160 5.017 28.940 1.00 86.38 188 THR A CA 1
ATOM 1463 C C . THR A 1 188 ? -14.977 3.796 29.377 1.00 86.38 188 THR A C 1
ATOM 1465 O O . THR A 1 188 ? -15.769 3.886 30.321 1.00 86.38 188 THR A O 1
ATOM 1468 N N . ARG A 1 189 ? -14.748 2.626 28.761 1.00 84.62 189 ARG A N 1
ATOM 1469 C CA . ARG A 1 189 ? -15.416 1.366 29.141 1.00 84.62 189 ARG A CA 1
ATOM 1470 C C . ARG A 1 189 ? -15.081 0.944 30.572 1.00 84.62 189 ARG A C 1
ATOM 1472 O O . ARG A 1 189 ? -15.976 0.550 31.320 1.00 84.62 189 ARG A O 1
ATOM 1479 N N . ASN A 1 190 ? -13.819 1.057 30.983 1.00 81.00 190 ASN A N 1
ATOM 1480 C CA . ASN A 1 190 ? -13.387 0.695 32.335 1.00 81.00 190 ASN A CA 1
ATOM 1481 C C . ASN A 1 190 ? -13.965 1.632 33.408 1.00 81.00 190 ASN A C 1
ATOM 1483 O O . ASN A 1 190 ? -14.357 1.169 34.480 1.00 81.00 190 ASN A O 1
ATOM 1487 N N . ILE A 1 191 ? -14.077 2.932 33.115 1.00 80.69 191 ILE A N 1
ATOM 1488 C CA . ILE A 1 191 ? -14.720 3.908 34.009 1.00 80.69 191 ILE A CA 1
ATOM 1489 C C . ILE A 1 191 ? -16.213 3.589 34.177 1.00 80.69 191 ILE A C 1
ATOM 1491 O O . ILE A 1 191 ? -16.714 3.598 35.302 1.00 80.69 191 ILE A O 1
ATOM 1495 N N . SER A 1 192 ? -16.920 3.266 33.088 1.00 75.12 192 SER A N 1
ATOM 1496 C CA . SER A 1 192 ? -18.340 2.885 33.136 1.00 75.12 192 SER A CA 1
ATOM 1497 C C . SER A 1 192 ? -18.569 1.606 33.957 1.00 75.12 192 SER A C 1
ATOM 1499 O O . SER A 1 192 ? -19.427 1.593 34.840 1.00 75.12 192 SER A O 1
ATOM 1501 N N . LYS A 1 193 ? -17.737 0.569 33.770 1.00 74.12 193 LYS A N 1
ATOM 1502 C CA . LYS A 1 193 ? -17.811 -0.674 34.561 1.00 74.12 193 LYS A CA 1
ATOM 1503 C C . LYS A 1 193 ? -17.597 -0.444 36.060 1.00 74.12 193 LYS A C 1
ATOM 1505 O O . LYS A 1 193 ? -18.335 -1.003 36.863 1.00 74.12 193 LYS A O 1
ATOM 1510 N N . ARG A 1 194 ? -16.638 0.407 36.448 1.00 72.50 194 ARG A N 1
ATOM 1511 C CA . ARG A 1 194 ? -16.385 0.739 37.865 1.00 72.50 194 ARG A CA 1
ATOM 1512 C C . ARG A 1 194 ? -17.536 1.510 38.517 1.00 72.50 194 ARG A C 1
ATOM 1514 O O . ARG A 1 194 ? -17.784 1.321 39.702 1.00 72.50 194 ARG A O 1
ATOM 1521 N N . LYS A 1 195 ? -18.247 2.362 37.769 1.00 70.19 195 LYS A N 1
ATOM 1522 C CA . LYS A 1 195 ? -19.430 3.077 38.283 1.00 70.19 195 LYS A CA 1
ATOM 1523 C C . LYS A 1 195 ? -20.619 2.141 38.534 1.00 70.19 195 LYS A C 1
ATOM 1525 O O . LYS A 1 195 ? -21.325 2.346 39.511 1.00 70.19 195 LYS A O 1
ATOM 1530 N N . ASN A 1 196 ? -20.778 1.094 37.723 1.00 67.00 196 ASN A N 1
ATOM 1531 C CA . ASN A 1 196 ? -21.854 0.105 37.870 1.00 67.00 196 ASN A CA 1
ATOM 1532 C C . ASN A 1 196 ? -21.560 -1.007 38.901 1.00 67.00 196 ASN A C 1
ATOM 1534 O O . ASN A 1 196 ? -22.411 -1.859 39.121 1.00 67.00 196 ASN A O 1
ATOM 1538 N N . GLN A 1 197 ? -20.369 -1.026 39.513 1.00 60.94 197 GLN A N 1
ATOM 1539 C CA . GLN A 1 197 ? -19.956 -2.027 40.512 1.00 60.94 197 GLN A CA 1
ATOM 1540 C C . GLN A 1 197 ? -19.885 -1.481 41.949 1.00 60.94 197 GLN A C 1
ATOM 1542 O O . GLN A 1 197 ? -19.438 -2.197 42.843 1.00 60.94 197 GLN A O 1
ATOM 1547 N N . LYS A 1 198 ? -20.306 -0.234 42.207 1.00 48.50 198 LYS A N 1
ATOM 1548 C CA . LYS A 1 198 ? -20.453 0.246 43.590 1.00 48.50 198 LYS A CA 1
ATOM 1549 C C . LYS A 1 198 ? -21.716 -0.378 44.211 1.00 48.50 198 LYS A C 1
ATOM 1551 O O . LYS A 1 198 ? -22.788 -0.160 43.648 1.00 48.50 198 LYS A O 1
ATOM 1556 N N . PRO A 1 199 ? -21.615 -1.137 45.319 1.00 55.00 199 PRO A N 1
ATOM 1557 C CA . PRO A 1 199 ? -22.791 -1.613 46.038 1.00 55.00 199 PRO A CA 1
ATOM 1558 C C . PRO A 1 199 ? -23.506 -0.435 46.719 1.00 55.00 199 PRO A C 1
ATOM 1560 O O . PRO A 1 199 ? -22.857 0.552 47.081 1.00 55.00 199 PRO A O 1
ATOM 1563 N N . VAL A 1 200 ? -24.834 -0.554 46.827 1.00 53.25 200 VAL A N 1
ATOM 1564 C CA . VAL A 1 200 ? -25.703 0.276 47.683 1.00 53.25 200 VAL A CA 1
ATOM 1565 C C . VAL A 1 200 ? -25.361 0.021 49.144 1.00 53.25 200 VAL A C 1
ATOM 1567 O O . VAL A 1 200 ? -25.125 -1.164 49.473 1.00 53.25 200 VAL A O 1
#

Nearest PDB structures (foldseek):
  4r0q-assembly2_B  TM=8.135E-01  e=6.069E-08  Lancefieldella parvula DSM 20469
  3upn-assembly1_A  TM=8.349E-01  e=1.885E-06  Mycobacterium tuberculosis
  3lo7-assembly1_A  TM=7.711E-01  e=4.582E-06  Mycobacterium tuberculosis
  3un7-assembly1_A  TM=7.449E-01  e=5.159E-06  Mycobacterium tuberculosis
  3un7-assembly2_B  TM=7.068E-01  e=1.590E-05  Mycobacterium tuberculosis